Protein AF-A0A356K417-F1 (afdb_monomer)

pLDDT: mean 70.62, std 19.67, range [28.89, 94.19]

Sequence (191 aa):
MNKGIDVRDFSKMFLLALCKNSEIKKLDRNTSVYRITLPIKYKNYIKCILLSSVENMRKYSEIINIEDYFKGEWERKFSNYFNNDVYEFSETVEYDLFNDLLIIKVNTLALASISDFPNYTSYYLNIMNDLVSAIFYACLVDKKVNFEEEVYFNAYKDYRIISNDGSLVPLEYLEDNKEESWRKKYKIIFD

Structure (mmCIF, N/CA/C/O backbone):
data_AF-A0A356K417-F1
#
_entry.id   AF-A0A356K417-F1
#
loop_
_atom_site.group_PDB
_atom_site.id
_atom_site.type_symbol
_atom_site.label_atom_id
_atom_site.label_alt_id
_atom_site.label_comp_id
_atom_site.label_asym_id
_atom_site.label_entity_id
_atom_site.label_seq_id
_atom_site.pdbx_PDB_ins_code
_atom_site.Cartn_x
_atom_site.Cartn_y
_atom_site.Cartn_z
_atom_site.occupancy
_atom_site.B_iso_or_equiv
_atom_site.auth_seq_id
_atom_site.auth_comp_id
_atom_site.auth_asym_id
_atom_site.auth_atom_id
_atom_site.pdbx_PDB_model_num
ATOM 1 N N . MET A 1 1 ? 20.572 -4.654 -10.082 1.00 49.75 1 MET A N 1
ATOM 2 C CA . MET A 1 1 ? 19.329 -3.948 -9.708 1.00 49.75 1 MET A CA 1
ATOM 3 C C . MET A 1 1 ? 19.125 -4.082 -8.207 1.00 49.75 1 MET A C 1
ATOM 5 O O . MET A 1 1 ? 19.436 -5.152 -7.685 1.00 49.75 1 MET A O 1
ATOM 9 N N . ASN A 1 2 ? 18.651 -3.034 -7.523 1.00 55.34 2 ASN A N 1
ATOM 10 C CA . ASN A 1 2 ? 18.185 -3.180 -6.143 1.00 55.34 2 ASN A CA 1
ATOM 11 C C . ASN A 1 2 ? 17.030 -4.186 -6.159 1.00 55.34 2 ASN A C 1
ATOM 13 O O . ASN A 1 2 ? 16.110 -4.058 -6.964 1.00 55.34 2 ASN A O 1
ATOM 17 N N . LYS A 1 3 ? 17.112 -5.237 -5.342 1.00 66.12 3 LYS A N 1
ATOM 18 C CA . LYS A 1 3 ? 16.123 -6.329 -5.345 1.00 66.12 3 LYS A CA 1
ATOM 19 C C . LYS A 1 3 ? 14.808 -5.935 -4.654 1.00 66.12 3 LYS A C 1
ATOM 21 O O . LYS A 1 3 ? 14.001 -6.812 -4.369 1.00 66.12 3 LYS A O 1
ATOM 26 N N . GLY A 1 4 ? 14.600 -4.643 -4.381 1.00 73.94 4 GLY A N 1
ATOM 27 C CA . GLY A 1 4 ? 13.640 -4.174 -3.390 1.00 73.94 4 GLY A CA 1
ATOM 28 C C . GLY A 1 4 ? 13.911 -4.785 -2.012 1.00 73.94 4 GLY A C 1
ATOM 29 O O . GLY A 1 4 ? 14.902 -5.490 -1.798 1.00 73.94 4 GLY A O 1
ATOM 30 N N . ILE A 1 5 ? 12.999 -4.534 -1.081 1.00 88.06 5 ILE A N 1
ATOM 31 C CA . ILE A 1 5 ? 12.935 -5.288 0.173 1.00 88.06 5 ILE A CA 1
ATOM 32 C C . ILE A 1 5 ? 12.068 -6.539 -0.016 1.00 88.06 5 ILE A C 1
ATOM 34 O O . ILE A 1 5 ? 11.346 -6.672 -1.010 1.00 88.06 5 ILE A O 1
ATOM 38 N N . ASP A 1 6 ? 12.124 -7.462 0.943 1.00 89.31 6 ASP A N 1
ATOM 39 C CA . ASP A 1 6 ? 11.226 -8.615 0.958 1.00 89.31 6 ASP A CA 1
ATOM 40 C C . ASP A 1 6 ? 9.755 -8.156 0.964 1.00 89.31 6 ASP A C 1
ATOM 42 O O . ASP A 1 6 ? 9.389 -7.193 1.638 1.00 89.31 6 ASP A O 1
ATOM 46 N N . VAL A 1 7 ? 8.887 -8.838 0.210 1.00 90.62 7 VAL A N 1
ATOM 47 C CA . VAL A 1 7 ? 7.474 -8.441 0.064 1.00 90.62 7 VAL A CA 1
ATOM 48 C C . VAL A 1 7 ? 6.714 -8.512 1.395 1.00 90.62 7 VAL A C 1
ATOM 50 O O . VAL A 1 7 ? 5.765 -7.754 1.609 1.00 90.62 7 VAL A O 1
ATOM 53 N N . ARG A 1 8 ? 7.134 -9.384 2.315 1.00 90.00 8 ARG A N 1
ATOM 54 C CA . ARG A 1 8 ? 6.599 -9.443 3.678 1.00 90.00 8 ARG A CA 1
ATOM 55 C C . ARG A 1 8 ? 6.991 -8.204 4.479 1.00 90.00 8 ARG A C 1
ATOM 57 O O . ARG A 1 8 ? 6.143 -7.639 5.165 1.00 90.00 8 ARG A O 1
ATOM 64 N N . ASP A 1 9 ? 8.240 -7.762 4.361 1.00 89.69 9 ASP A N 1
ATOM 65 C CA . ASP A 1 9 ? 8.712 -6.538 5.016 1.00 89.69 9 ASP A CA 1
ATOM 66 C C . ASP A 1 9 ? 8.027 -5.302 4.411 1.00 89.69 9 ASP A C 1
ATOM 68 O O . ASP A 1 9 ? 7.570 -4.426 5.148 1.00 89.69 9 ASP A O 1
ATOM 72 N N . PHE A 1 10 ? 7.845 -5.275 3.084 1.00 91.94 10 PHE A N 1
ATOM 73 C CA . PHE A 1 10 ? 7.043 -4.256 2.400 1.00 91.94 10 PHE A CA 1
ATOM 74 C C . PHE A 1 10 ? 5.625 -4.189 2.966 1.00 91.94 10 PHE A C 1
ATOM 76 O O . PHE A 1 10 ? 5.146 -3.101 3.274 1.00 91.94 10 PHE A O 1
ATOM 83 N N . SER A 1 11 ? 4.960 -5.335 3.122 1.00 92.38 11 SER A N 1
ATOM 84 C CA . SER A 1 11 ? 3.582 -5.419 3.613 1.00 92.38 11 SER A CA 1
ATOM 85 C C . SER A 1 11 ? 3.411 -4.767 4.987 1.00 92.38 11 SER A C 1
ATOM 87 O O . SER A 1 11 ? 2.566 -3.885 5.175 1.00 92.38 11 SER A O 1
ATOM 89 N N . LYS A 1 12 ? 4.284 -5.121 5.929 1.00 91.00 12 LYS A N 1
ATOM 90 C CA . LYS A 1 12 ? 4.263 -4.568 7.285 1.00 91.00 12 LYS A CA 1
ATOM 91 C C . LYS A 1 12 ? 4.641 -3.094 7.326 1.00 91.00 12 LYS A C 1
ATOM 93 O O . LYS A 1 12 ? 3.995 -2.318 8.031 1.00 91.00 12 LYS A O 1
ATOM 98 N N . MET A 1 13 ? 5.645 -2.682 6.552 1.00 91.44 13 MET A N 1
ATOM 99 C CA . MET A 1 13 ? 5.992 -1.267 6.421 1.00 91.44 13 MET A CA 1
ATOM 100 C C . MET A 1 13 ? 4.852 -0.452 5.812 1.00 91.44 13 MET A C 1
ATOM 102 O O . MET A 1 13 ? 4.620 0.678 6.238 1.00 91.44 13 MET A O 1
ATOM 106 N N . PHE A 1 14 ? 4.139 -1.008 4.834 1.00 93.88 14 PHE A N 1
ATOM 107 C CA . PHE A 1 14 ? 2.990 -0.363 4.212 1.00 93.88 14 PHE A CA 1
ATOM 108 C C . PHE A 1 14 ? 1.868 -0.165 5.237 1.00 93.88 14 PHE A C 1
ATOM 110 O O . PHE A 1 14 ? 1.362 0.947 5.371 1.00 93.88 14 PHE A O 1
ATOM 117 N N . LEU A 1 15 ? 1.549 -1.182 6.046 1.00 91.81 15 LEU A N 1
ATOM 118 C CA . LEU A 1 15 ? 0.583 -1.052 7.144 1.00 91.81 15 LEU A CA 1
ATOM 119 C C . LEU A 1 15 ? 1.029 -0.025 8.199 1.00 91.81 15 LEU A C 1
ATOM 121 O O . LEU A 1 15 ? 0.223 0.799 8.638 1.00 91.81 15 LEU A O 1
ATOM 125 N N . LEU A 1 16 ? 2.313 -0.024 8.568 1.00 90.31 16 LEU A N 1
ATOM 126 C CA . LEU A 1 16 ? 2.888 0.955 9.494 1.00 90.31 16 LEU A CA 1
ATOM 127 C C . LEU A 1 16 ? 2.760 2.384 8.950 1.00 90.31 16 LEU A C 1
ATOM 129 O O . LEU A 1 16 ? 2.354 3.291 9.680 1.00 90.31 16 LEU A O 1
ATOM 133 N N . ALA A 1 17 ? 3.078 2.587 7.673 1.00 91.62 17 ALA A N 1
ATOM 134 C CA . ALA A 1 17 ? 2.949 3.874 7.003 1.00 91.62 17 ALA A CA 1
ATOM 135 C C . ALA A 1 17 ? 1.481 4.316 6.911 1.00 91.62 17 ALA A C 1
ATOM 137 O O . ALA A 1 17 ? 1.181 5.473 7.204 1.00 91.62 17 ALA A O 1
ATOM 138 N N . LEU A 1 18 ? 0.549 3.409 6.600 1.00 91.75 18 LEU A N 1
ATOM 139 C CA . LEU A 1 18 ? -0.887 3.700 6.625 1.00 91.75 18 LEU A CA 1
ATOM 140 C C . LEU A 1 18 ? -1.353 4.159 8.010 1.00 91.75 18 LEU A C 1
ATOM 142 O O . LEU A 1 18 ? -2.052 5.165 8.106 1.00 91.75 18 LEU A O 1
ATOM 146 N N . CYS A 1 19 ? -0.931 3.479 9.082 1.00 87.56 19 CYS A N 1
ATOM 147 C CA . CYS A 1 19 ? -1.250 3.894 10.450 1.00 87.56 19 CYS A CA 1
ATOM 148 C C . CYS A 1 19 ? -0.716 5.303 10.742 1.00 87.56 19 CYS A C 1
ATOM 150 O O . CYS A 1 19 ? -1.463 6.161 11.209 1.00 87.56 19 CYS A O 1
ATOM 152 N N . LYS A 1 20 ? 0.555 5.572 10.410 1.00 83.38 20 LYS A N 1
ATOM 153 C CA . LYS A 1 20 ? 1.202 6.876 10.645 1.00 83.38 20 LYS A CA 1
ATOM 154 C C . LYS A 1 20 ? 0.568 8.028 9.862 1.00 83.38 20 LYS A C 1
ATOM 156 O O . LYS A 1 20 ? 0.617 9.159 10.333 1.00 83.38 20 LYS A O 1
ATOM 161 N N . ASN A 1 21 ? -0.024 7.741 8.704 1.00 80.50 21 ASN A N 1
ATOM 162 C CA . ASN A 1 21 ? -0.732 8.718 7.874 1.00 80.50 21 ASN A CA 1
ATOM 163 C C . ASN A 1 21 ? -2.240 8.797 8.183 1.00 80.50 21 ASN A C 1
ATOM 165 O O . ASN A 1 21 ? -2.959 9.544 7.523 1.00 80.50 21 ASN A O 1
ATOM 169 N N . SER A 1 22 ? -2.740 8.035 9.161 1.00 79.38 22 SER A N 1
ATOM 170 C CA . SER A 1 22 ? -4.161 8.007 9.519 1.00 79.38 22 SER A CA 1
ATOM 171 C C . SER A 1 22 ? -4.476 8.831 10.766 1.00 79.38 22 SER A C 1
ATOM 173 O O . SER A 1 22 ? -3.627 9.060 11.629 1.00 79.38 22 SER A O 1
ATOM 175 N N . GLU A 1 23 ? -5.735 9.252 10.887 1.00 70.12 23 GLU A N 1
ATOM 176 C CA . GLU A 1 23 ? -6.230 9.899 12.099 1.00 70.12 23 GLU A CA 1
ATOM 177 C C . GLU A 1 23 ? -6.290 8.907 13.272 1.00 70.12 23 GLU A C 1
ATOM 179 O O . GLU A 1 23 ? -6.861 7.814 13.168 1.00 70.12 23 GLU A O 1
ATOM 184 N N . ILE A 1 24 ? -5.766 9.326 14.427 1.00 71.50 24 ILE A N 1
ATOM 185 C CA . ILE A 1 24 ? -5.944 8.608 15.693 1.00 71.50 24 ILE A CA 1
ATOM 186 C C . ILE A 1 24 ? -7.334 8.932 16.241 1.00 71.50 24 ILE A C 1
ATOM 188 O O . ILE A 1 24 ? -7.637 10.088 16.547 1.00 71.50 24 ILE A O 1
ATOM 192 N N . LYS A 1 25 ? -8.167 7.907 16.432 1.00 65.19 25 LYS A N 1
ATOM 193 C CA . LYS A 1 25 ? -9.450 8.020 17.135 1.00 65.19 25 LYS A CA 1
ATOM 194 C C . LYS A 1 25 ? -9.351 7.344 18.500 1.00 65.19 25 LYS A C 1
ATOM 196 O O . LYS A 1 25 ? -8.930 6.196 18.611 1.00 65.19 25 LYS A O 1
ATOM 201 N N . LYS A 1 26 ? -9.751 8.057 19.554 1.00 61.91 26 LYS A N 1
ATOM 202 C CA . LYS A 1 26 ? -9.912 7.476 20.895 1.00 61.91 26 LYS A CA 1
ATOM 203 C C . LYS A 1 26 ? -11.259 6.758 20.952 1.00 61.91 26 LYS A C 1
ATOM 205 O O . LYS A 1 26 ? -12.276 7.395 20.685 1.00 61.91 26 LYS A O 1
ATOM 210 N N . LEU A 1 27 ? -11.261 5.464 21.268 1.00 55.94 27 LEU A N 1
ATOM 211 C CA . LEU A 1 27 ? -12.494 4.691 21.465 1.00 55.94 27 LEU A CA 1
ATOM 212 C C . LEU A 1 27 ? -12.998 4.822 22.908 1.00 55.94 27 LEU A C 1
ATOM 214 O O . LEU A 1 27 ? -14.195 4.985 23.124 1.00 55.94 27 LEU A O 1
ATOM 218 N N . ASP A 1 28 ? -12.091 4.828 23.887 1.00 56.72 28 ASP A N 1
ATOM 219 C CA . ASP A 1 28 ? -12.391 5.037 25.307 1.00 56.72 28 ASP A CA 1
ATOM 220 C C . ASP A 1 28 ? -11.181 5.645 26.061 1.00 56.72 28 ASP A C 1
ATOM 222 O O . ASP A 1 28 ? -10.233 6.144 25.448 1.00 56.72 28 ASP A O 1
ATOM 226 N N . ARG A 1 29 ? -11.213 5.660 27.407 1.00 53.72 29 ARG A N 1
ATOM 227 C CA . ARG A 1 29 ? -10.138 6.243 28.237 1.00 53.72 29 ARG A CA 1
ATOM 228 C C . ARG A 1 29 ? -8.782 5.536 28.071 1.00 53.72 29 ARG A C 1
ATOM 230 O O . ARG A 1 29 ? -7.775 6.177 28.365 1.00 53.72 29 ARG A O 1
ATOM 237 N N . ASN A 1 30 ? -8.749 4.288 27.588 1.00 59.38 30 ASN A N 1
ATOM 238 C CA . ASN A 1 30 ? -7.552 3.435 27.595 1.00 59.38 30 ASN A CA 1
ATOM 239 C C . ASN A 1 30 ? -7.167 2.860 26.220 1.00 59.38 30 ASN A C 1
ATOM 241 O O . ASN A 1 30 ? -6.071 2.319 26.085 1.00 59.38 30 ASN A O 1
ATOM 245 N N . THR A 1 31 ? -8.013 3.001 25.200 1.00 65.94 31 THR A N 1
ATOM 246 C CA . THR A 1 31 ? -7.824 2.378 23.887 1.00 65.94 31 THR A CA 1
ATOM 247 C C . THR A 1 31 ? -7.900 3.426 22.783 1.00 65.94 31 THR A C 1
ATOM 249 O O . THR A 1 31 ? -8.913 4.101 22.570 1.00 65.94 31 THR A O 1
ATOM 252 N N . SER A 1 32 ? -6.778 3.584 22.083 1.00 77.75 32 SER A N 1
ATOM 253 C CA . SER A 1 32 ? -6.655 4.426 20.896 1.00 77.75 32 SER A CA 1
ATOM 254 C C . SER A 1 32 ? -6.491 3.532 19.672 1.00 77.75 32 SER A C 1
ATOM 256 O O . SER A 1 32 ? -5.768 2.536 19.714 1.00 77.75 32 SER A O 1
ATOM 258 N N . VAL A 1 33 ? -7.171 3.881 18.585 1.00 84.25 33 VAL A N 1
ATOM 259 C CA . VAL A 1 33 ? -7.083 3.159 17.315 1.00 84.25 33 VAL A CA 1
ATOM 260 C C . VAL A 1 33 ? -6.700 4.102 16.191 1.00 84.25 33 VAL A C 1
ATOM 262 O O . VAL A 1 33 ? -7.137 5.254 16.135 1.00 84.25 33 VAL A O 1
ATOM 265 N N . TYR A 1 34 ? -5.910 3.587 15.263 1.00 84.88 34 TYR A N 1
ATOM 266 C CA . TYR A 1 34 ? -5.718 4.191 13.956 1.00 84.88 34 TYR A CA 1
ATOM 267 C C . TYR A 1 34 ? -6.900 3.810 13.077 1.00 84.88 34 TYR A C 1
ATOM 269 O O . TYR A 1 34 ? -7.159 2.620 12.881 1.00 84.88 34 TYR A O 1
ATOM 277 N N . ARG A 1 35 ? -7.632 4.803 12.560 1.00 87.81 35 ARG A N 1
ATOM 278 C CA . ARG A 1 35 ? -8.690 4.559 11.572 1.00 87.81 35 ARG A CA 1
ATOM 279 C C . ARG A 1 35 ? -8.147 4.848 10.181 1.00 87.81 35 ARG A C 1
ATOM 281 O O . ARG A 1 35 ? -8.220 5.976 9.695 1.00 87.81 35 ARG A O 1
ATOM 288 N N . ILE A 1 36 ? -7.660 3.808 9.522 1.00 88.94 36 ILE A N 1
ATOM 289 C CA . ILE A 1 36 ? -7.185 3.876 8.142 1.00 88.94 36 ILE A CA 1
ATOM 290 C C . ILE A 1 36 ? -8.396 3.806 7.213 1.00 88.94 36 ILE A C 1
ATOM 292 O O . ILE A 1 36 ? -9.284 2.977 7.398 1.00 88.94 36 ILE A O 1
ATOM 296 N N . THR A 1 37 ? -8.439 4.684 6.214 1.00 87.56 37 THR A N 1
ATOM 297 C CA . THR A 1 37 ? -9.437 4.648 5.137 1.00 87.56 37 THR A CA 1
ATOM 298 C C . THR A 1 37 ? -8.695 4.532 3.817 1.00 87.56 37 THR A C 1
ATOM 300 O O . THR A 1 37 ? -8.186 5.521 3.320 1.00 87.56 37 THR A O 1
ATOM 303 N N . LEU A 1 38 ? -8.577 3.327 3.279 1.00 87.56 38 LEU A N 1
ATOM 304 C CA . LEU A 1 38 ? -7.797 3.024 2.084 1.00 87.56 38 LEU A CA 1
ATOM 305 C C . LEU A 1 38 ? -8.756 2.713 0.927 1.00 87.56 38 LEU A C 1
ATOM 307 O O . LEU A 1 38 ? -9.667 1.920 1.115 1.00 87.56 38 LEU A O 1
ATOM 311 N N . PRO A 1 39 ? -8.594 3.267 -0.276 1.00 83.38 39 PRO A N 1
ATOM 312 C CA . PRO A 1 39 ? -9.381 2.828 -1.426 1.00 83.38 39 PRO A CA 1
ATOM 313 C C . PRO A 1 39 ? -9.188 1.337 -1.705 1.00 83.38 39 PRO A C 1
ATOM 315 O O . PRO A 1 39 ? -8.055 0.863 -1.718 1.00 83.38 39 PRO A O 1
ATOM 318 N N . ILE A 1 40 ? -10.255 0.604 -2.031 1.00 81.75 40 ILE A N 1
ATOM 319 C CA . ILE A 1 40 ? -10.184 -0.843 -2.331 1.00 81.75 40 ILE A CA 1
ATOM 320 C C . ILE A 1 40 ? -9.219 -1.123 -3.499 1.00 81.75 40 ILE A C 1
ATOM 322 O O . ILE A 1 40 ? -8.533 -2.144 -3.527 1.00 81.75 40 ILE A O 1
ATOM 326 N N . LYS A 1 41 ? -9.095 -0.171 -4.431 1.00 79.44 41 LYS A N 1
ATOM 327 C CA . LYS A 1 41 ? -8.188 -0.227 -5.589 1.00 79.44 41 LYS A CA 1
ATOM 328 C C . LYS A 1 41 ? -6.758 0.272 -5.301 1.00 79.44 41 LYS A C 1
ATOM 330 O O . LYS A 1 41 ? -6.021 0.529 -6.247 1.00 79.44 41 LYS A O 1
ATOM 335 N N . TYR A 1 42 ? -6.321 0.395 -4.042 1.00 84.94 42 TYR A N 1
ATOM 336 C CA . TYR A 1 42 ? -4.966 0.856 -3.657 1.00 84.94 42 TYR A CA 1
ATOM 337 C C . TYR A 1 42 ? -3.817 0.188 -4.428 1.00 84.94 42 TYR A C 1
ATOM 339 O O . TYR A 1 42 ? -2.843 0.853 -4.773 1.00 84.94 42 TYR A O 1
ATOM 347 N N . LYS A 1 43 ? -3.945 -1.096 -4.775 1.00 83.62 43 LYS A N 1
ATOM 348 C CA . LYS A 1 43 ? -2.952 -1.818 -5.587 1.00 83.62 43 LYS A CA 1
ATOM 349 C C . LYS A 1 43 ? -2.805 -1.244 -7.000 1.00 83.62 43 LYS A C 1
ATOM 351 O O . LYS A 1 43 ? -1.689 -1.133 -7.504 1.00 83.62 43 LYS A O 1
ATOM 356 N N . ASN A 1 44 ? -3.910 -0.807 -7.603 1.00 76.50 44 ASN A N 1
ATOM 357 C CA . ASN A 1 44 ? -3.899 -0.135 -8.901 1.00 76.50 44 ASN A CA 1
ATOM 358 C C . ASN A 1 44 ? -3.248 1.246 -8.782 1.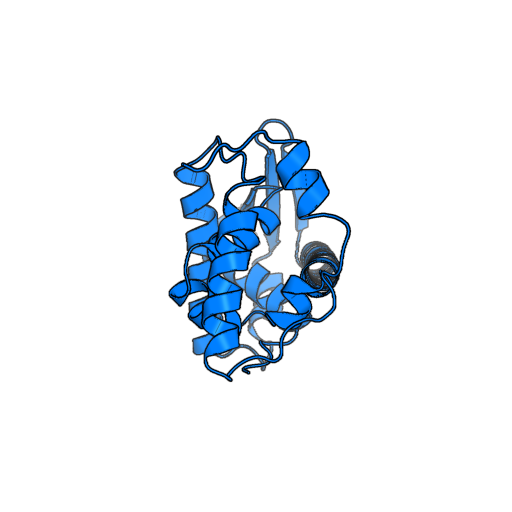00 76.50 44 ASN A C 1
ATOM 360 O O . ASN A 1 44 ? -2.502 1.644 -9.667 1.00 76.50 44 ASN A O 1
ATOM 364 N N . TYR A 1 45 ? -3.452 1.955 -7.670 1.00 81.06 45 TYR A N 1
ATOM 365 C CA . TYR A 1 45 ? -2.764 3.225 -7.436 1.00 81.06 45 TYR A CA 1
ATOM 366 C C . TYR A 1 45 ? -1.251 3.038 -7.275 1.00 81.06 45 TYR A C 1
ATOM 368 O O . TYR A 1 45 ? -0.500 3.757 -7.927 1.00 81.06 45 TYR A O 1
ATOM 376 N N . ILE A 1 46 ? -0.794 2.030 -6.516 1.00 86.25 46 ILE A N 1
ATOM 377 C CA . ILE A 1 46 ? 0.639 1.675 -6.426 1.00 86.25 46 ILE A CA 1
ATOM 378 C C . ILE A 1 46 ? 1.211 1.436 -7.824 1.00 86.25 46 ILE A C 1
ATOM 380 O O . ILE A 1 46 ? 2.265 1.975 -8.157 1.00 86.25 46 ILE A O 1
ATOM 384 N N . LYS A 1 47 ? 0.490 0.679 -8.660 1.00 77.81 47 LYS A N 1
ATOM 385 C CA . LYS A 1 47 ? 0.871 0.436 -10.054 1.00 77.81 47 LYS A CA 1
ATOM 386 C C . LYS A 1 47 ? 1.062 1.720 -10.837 1.00 77.81 47 LYS A C 1
ATOM 388 O O . LYS A 1 47 ? 2.084 1.905 -11.486 1.00 77.81 47 LYS A O 1
ATOM 393 N N . CYS A 1 48 ? 0.070 2.594 -10.792 1.00 73.50 48 CYS A N 1
ATOM 394 C CA . CYS A 1 48 ? 0.067 3.788 -11.619 1.00 73.50 48 CYS A CA 1
ATOM 395 C C . CYS A 1 48 ? 1.122 4.789 -11.163 1.00 73.50 48 CYS A C 1
ATOM 397 O O . CYS A 1 48 ? 1.813 5.354 -11.999 1.00 73.50 48 CYS A O 1
ATOM 399 N N . ILE A 1 49 ? 1.305 4.943 -9.852 1.00 80.75 49 ILE A N 1
ATOM 400 C CA . ILE A 1 49 ? 2.355 5.782 -9.271 1.00 80.75 49 ILE A CA 1
ATOM 401 C C . ILE A 1 49 ? 3.736 5.254 -9.655 1.00 80.75 49 ILE A C 1
ATOM 403 O O . ILE A 1 49 ? 4.588 6.028 -10.085 1.00 80.75 49 ILE A O 1
ATOM 407 N N . LEU A 1 50 ? 3.955 3.941 -9.542 1.00 79.62 50 LEU A N 1
ATOM 408 C CA . LEU A 1 50 ? 5.220 3.323 -9.925 1.00 79.62 50 LEU A CA 1
ATOM 409 C C . LEU A 1 50 ? 5.548 3.594 -11.397 1.00 79.62 50 LEU A C 1
ATOM 411 O O . LEU A 1 50 ? 6.689 3.902 -11.721 1.00 79.62 50 LEU A O 1
ATOM 415 N N . LEU A 1 51 ? 4.547 3.488 -12.271 1.00 72.75 51 LEU A N 1
ATOM 416 C CA . LEU A 1 51 ? 4.707 3.560 -13.722 1.00 72.75 51 LEU A CA 1
ATOM 417 C C . LEU A 1 51 ? 4.545 4.970 -14.307 1.00 72.75 51 LEU A C 1
ATOM 419 O O . LEU A 1 51 ? 4.688 5.132 -15.514 1.00 72.75 51 LEU A O 1
ATOM 423 N N . SER A 1 52 ? 4.253 5.988 -13.495 1.00 69.56 52 SER A N 1
ATOM 424 C CA . SER A 1 52 ? 3.974 7.336 -14.008 1.00 69.56 52 SER A CA 1
ATOM 425 C C . SER A 1 52 ? 5.219 8.085 -14.483 1.00 69.56 52 SER A C 1
ATOM 427 O O . SER A 1 52 ? 5.093 9.065 -15.211 1.00 69.56 52 SER A O 1
ATOM 429 N N . SER A 1 53 ? 6.414 7.688 -14.034 1.00 67.75 53 SER A N 1
ATOM 430 C CA . SER A 1 53 ? 7.678 8.284 -14.474 1.00 67.75 53 SER A CA 1
ATOM 431 C C . SER A 1 53 ? 8.873 7.374 -14.185 1.00 67.75 53 SER A C 1
ATOM 433 O O . SER A 1 53 ? 8.858 6.561 -13.259 1.00 67.75 53 SER A O 1
ATOM 435 N N . VAL A 1 54 ? 9.963 7.566 -14.934 1.00 71.38 54 VAL A N 1
ATOM 436 C CA . VAL A 1 54 ? 11.260 6.918 -14.661 1.00 71.38 54 VAL A CA 1
ATOM 437 C C . VAL A 1 54 ? 11.780 7.271 -13.261 1.00 71.38 54 VAL A C 1
ATOM 439 O O . VAL A 1 54 ? 12.398 6.437 -12.602 1.00 71.38 54 VAL A O 1
ATOM 442 N N . GLU A 1 55 ? 11.520 8.491 -12.785 1.00 78.56 55 GLU A N 1
ATOM 443 C CA . GLU A 1 55 ? 11.894 8.920 -11.435 1.00 78.56 55 GLU A CA 1
ATOM 444 C C . GLU A 1 55 ? 11.176 8.093 -10.362 1.00 78.56 55 GLU A C 1
ATOM 446 O O . GLU A 1 55 ? 11.828 7.589 -9.446 1.00 78.56 55 GLU A O 1
ATOM 451 N N . ASN A 1 56 ? 9.870 7.862 -10.518 1.00 78.12 56 ASN A N 1
ATOM 452 C CA . ASN A 1 56 ? 9.098 7.024 -9.604 1.00 78.12 56 ASN A CA 1
ATOM 453 C C . ASN A 1 56 ? 9.538 5.562 -9.665 1.00 78.12 56 ASN A C 1
ATOM 455 O O . ASN A 1 56 ? 9.710 4.942 -8.616 1.00 78.12 56 ASN A O 1
ATOM 459 N N . MET A 1 57 ? 9.797 5.022 -10.860 1.00 78.44 57 MET A N 1
ATOM 460 C CA . MET A 1 57 ? 10.342 3.668 -10.994 1.00 78.44 57 MET A CA 1
ATOM 461 C C . MET A 1 57 ? 11.672 3.530 -10.248 1.00 78.44 57 MET A C 1
ATOM 463 O O . MET A 1 57 ? 11.838 2.589 -9.476 1.00 78.44 57 MET A O 1
ATOM 467 N N . ARG A 1 58 ? 12.597 4.487 -10.410 1.00 80.12 58 ARG A N 1
ATOM 468 C CA . ARG A 1 58 ? 13.879 4.500 -9.685 1.00 80.12 58 ARG A CA 1
ATOM 469 C C . ARG A 1 58 ? 13.660 4.578 -8.177 1.00 80.12 58 ARG A C 1
ATOM 471 O O . ARG A 1 58 ? 14.168 3.730 -7.451 1.00 80.12 58 ARG A O 1
ATOM 478 N N . LYS A 1 59 ? 12.858 5.538 -7.717 1.00 85.88 59 LYS A N 1
ATOM 479 C CA . LYS A 1 59 ? 12.577 5.772 -6.296 1.00 85.88 59 LYS A CA 1
ATOM 480 C C . LYS A 1 59 ? 11.932 4.566 -5.616 1.00 85.88 59 LYS A C 1
ATOM 482 O O . LYS A 1 59 ? 12.398 4.134 -4.568 1.00 85.88 59 LYS A O 1
ATOM 487 N N . TYR A 1 60 ? 10.871 4.012 -6.195 1.00 88.81 60 TYR A N 1
ATOM 488 C CA . TYR A 1 60 ? 10.123 2.921 -5.573 1.00 88.81 60 TYR A CA 1
ATOM 489 C C . TYR A 1 60 ? 10.756 1.548 -5.814 1.00 88.81 60 TYR A C 1
ATOM 491 O O . TYR A 1 60 ? 10.448 0.625 -5.063 1.00 88.81 60 TYR A O 1
ATOM 499 N N . SER A 1 61 ? 11.698 1.406 -6.758 1.00 86.25 61 SER A N 1
ATOM 500 C CA . SER A 1 61 ? 12.504 0.178 -6.892 1.00 86.25 61 SER A CA 1
ATOM 501 C C . SER A 1 61 ? 13.374 -0.133 -5.666 1.00 86.25 61 SER A C 1
ATOM 503 O O . SER A 1 61 ? 13.775 -1.278 -5.464 1.00 86.25 61 SER A O 1
ATOM 505 N N . GLU A 1 62 ? 13.610 0.861 -4.802 1.00 89.25 62 GLU A N 1
ATOM 506 C CA . GLU A 1 62 ? 14.261 0.684 -3.498 1.00 89.25 62 GLU A CA 1
ATOM 507 C C . GLU A 1 62 ? 13.440 -0.198 -2.545 1.00 89.25 62 GLU A C 1
ATOM 509 O O . GLU A 1 62 ? 14.004 -0.891 -1.701 1.00 89.25 62 GLU A O 1
ATOM 514 N N . ILE A 1 63 ? 12.109 -0.196 -2.684 1.00 91.12 63 ILE A N 1
ATOM 515 C CA . ILE A 1 63 ? 11.185 -0.938 -1.809 1.00 91.12 63 ILE A CA 1
ATOM 516 C C . ILE A 1 63 ? 10.342 -1.984 -2.556 1.00 91.12 63 ILE A C 1
ATOM 518 O O . ILE A 1 63 ? 9.812 -2.896 -1.929 1.00 91.12 63 ILE A O 1
ATOM 522 N N . ILE A 1 64 ? 10.241 -1.912 -3.885 1.00 89.12 64 ILE A N 1
ATOM 523 C CA . ILE A 1 64 ? 9.507 -2.862 -4.730 1.00 89.12 64 ILE A CA 1
ATOM 524 C C . ILE A 1 64 ? 10.487 -3.540 -5.683 1.00 89.12 64 ILE A C 1
ATOM 526 O O . ILE A 1 64 ? 11.144 -2.883 -6.486 1.00 89.12 64 ILE A O 1
ATOM 530 N N . ASN A 1 65 ? 10.529 -4.873 -5.662 1.00 84.38 65 ASN A N 1
ATOM 531 C CA . ASN A 1 65 ? 11.200 -5.623 -6.716 1.00 84.38 65 ASN A CA 1
ATOM 532 C C . ASN A 1 65 ? 10.423 -5.460 -8.032 1.00 84.38 65 ASN A C 1
ATOM 534 O O . ASN A 1 65 ? 9.387 -6.091 -8.237 1.00 84.38 65 ASN A O 1
ATOM 538 N N . ILE A 1 66 ? 10.939 -4.614 -8.922 1.00 75.62 66 ILE A N 1
ATOM 539 C CA . ILE A 1 66 ? 10.302 -4.276 -10.200 1.00 75.62 66 ILE A CA 1
ATOM 540 C C . ILE A 1 66 ? 10.188 -5.493 -11.130 1.00 75.62 66 ILE A C 1
ATOM 542 O O . ILE A 1 66 ? 9.218 -5.611 -11.875 1.00 75.62 66 ILE A O 1
ATOM 546 N N . GLU A 1 67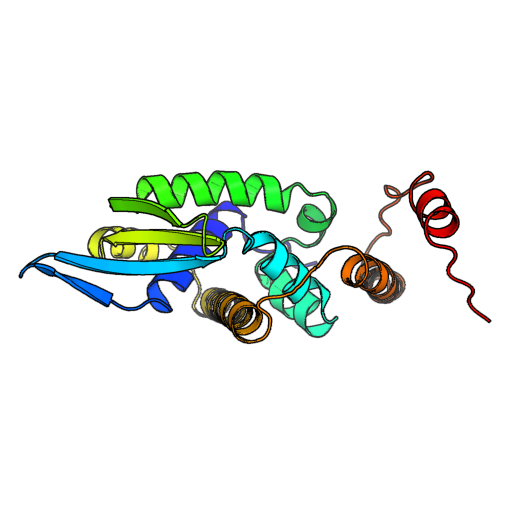 ? 11.130 -6.435 -11.065 1.00 73.19 67 GLU A N 1
ATOM 547 C CA . GLU A 1 67 ? 11.092 -7.642 -11.893 1.00 73.19 67 GLU A CA 1
ATOM 548 C C . GLU A 1 67 ? 9.952 -8.576 -11.456 1.00 73.19 67 GLU A C 1
ATOM 550 O O . GLU A 1 67 ? 9.115 -8.967 -12.274 1.00 73.19 67 GLU A O 1
ATOM 555 N N . ASP A 1 68 ? 9.859 -8.868 -10.155 1.00 73.12 68 ASP A N 1
ATOM 556 C CA . ASP A 1 68 ? 8.742 -9.634 -9.579 1.00 73.12 68 ASP A CA 1
ATOM 557 C C . ASP A 1 68 ? 7.402 -8.913 -9.795 1.00 73.12 68 ASP A C 1
ATOM 559 O O . ASP A 1 68 ? 6.356 -9.556 -9.938 1.00 73.12 68 ASP A O 1
ATOM 563 N N . TYR A 1 69 ? 7.425 -7.577 -9.814 1.00 73.50 69 TYR A N 1
ATOM 564 C CA . TYR A 1 69 ? 6.262 -6.740 -10.072 1.00 73.50 69 TYR A CA 1
ATOM 565 C C . TYR A 1 69 ? 5.710 -6.939 -11.483 1.00 73.50 69 TYR A C 1
ATOM 567 O O . TYR A 1 69 ? 4.525 -7.244 -11.637 1.00 73.50 69 TYR A O 1
ATOM 575 N N . PHE A 1 70 ? 6.554 -6.850 -12.514 1.00 70.00 70 PHE A N 1
ATOM 576 C CA . PHE A 1 70 ? 6.126 -7.068 -13.899 1.00 70.00 70 PHE A CA 1
ATOM 577 C C . PHE A 1 70 ? 5.709 -8.515 -14.181 1.00 70.00 70 PHE A C 1
ATOM 579 O O . PHE A 1 70 ? 4.820 -8.740 -15.001 1.00 70.00 70 PHE A O 1
ATOM 586 N N . LYS A 1 71 ? 6.270 -9.490 -13.457 1.00 70.12 71 LYS A N 1
ATOM 587 C CA . LYS A 1 71 ? 5.831 -10.897 -13.506 1.00 70.12 71 LYS A CA 1
ATOM 588 C C . LYS A 1 71 ? 4.486 -11.145 -12.803 1.00 70.12 71 LYS A C 1
ATOM 590 O O . LYS A 1 71 ? 3.975 -12.260 -12.839 1.00 70.12 71 LYS A O 1
ATOM 595 N N . GLY A 1 72 ? 3.915 -10.139 -12.131 1.00 71.25 72 GLY A N 1
ATOM 596 C CA . GLY A 1 72 ? 2.683 -10.257 -11.340 1.00 71.25 72 GLY A CA 1
ATOM 597 C C . GLY A 1 72 ? 2.849 -11.032 -10.026 1.00 71.25 72 GLY A C 1
ATOM 598 O O . GLY A 1 72 ? 1.910 -11.134 -9.233 1.00 71.25 72 GLY A O 1
ATOM 599 N N . GLU A 1 73 ? 4.043 -11.560 -9.750 1.00 77.75 73 GLU A N 1
ATOM 600 C CA . GLU A 1 73 ? 4.322 -12.310 -8.530 1.00 77.75 73 GLU A CA 1
ATOM 601 C C . GLU A 1 73 ? 4.304 -11.421 -7.294 1.00 77.75 73 GLU A C 1
ATOM 603 O O . GLU A 1 73 ? 3.806 -11.841 -6.245 1.00 77.75 73 GLU A O 1
ATOM 608 N N . TRP A 1 74 ? 4.830 -10.201 -7.418 1.00 86.19 74 TRP A N 1
ATOM 609 C CA . TRP A 1 74 ? 4.894 -9.255 -6.312 1.00 86.19 74 TRP A CA 1
ATOM 610 C C . TRP A 1 74 ? 3.496 -8.894 -5.810 1.00 86.19 74 TRP A C 1
ATOM 612 O O . TRP A 1 74 ? 3.242 -8.998 -4.615 1.00 86.19 74 TRP A O 1
ATOM 622 N N . GLU A 1 75 ? 2.559 -8.553 -6.704 1.00 83.25 75 GLU A N 1
ATOM 623 C CA . GLU A 1 75 ? 1.200 -8.152 -6.307 1.00 83.25 75 GLU A CA 1
ATOM 624 C C . GLU A 1 75 ? 0.464 -9.294 -5.597 1.00 83.25 75 GLU A C 1
ATOM 626 O O . GLU A 1 75 ? -0.225 -9.076 -4.593 1.00 83.25 75 GLU A O 1
ATOM 631 N N . ARG A 1 76 ? 0.644 -10.528 -6.086 1.00 83.81 76 ARG A N 1
ATOM 632 C CA . ARG A 1 76 ? 0.074 -11.728 -5.467 1.00 83.81 76 ARG A CA 1
ATOM 633 C C . ARG A 1 76 ? 0.644 -11.957 -4.067 1.00 83.81 76 ARG A C 1
ATOM 635 O O . ARG A 1 76 ? -0.125 -12.157 -3.127 1.00 83.81 76 ARG A O 1
ATOM 642 N N . LYS A 1 77 ? 1.975 -11.917 -3.917 1.00 91.06 77 LYS A N 1
ATOM 643 C CA . LYS A 1 77 ? 2.660 -12.073 -2.620 1.00 91.06 77 LYS A CA 1
ATOM 644 C C . LYS A 1 77 ? 2.233 -10.963 -1.653 1.00 91.06 77 LYS A C 1
ATOM 646 O O . LYS A 1 77 ? 1.837 -11.262 -0.531 1.00 91.06 77 LYS A O 1
ATOM 651 N N . PHE A 1 78 ? 2.228 -9.712 -2.110 1.00 93.12 78 PHE A N 1
ATOM 652 C CA . PHE A 1 78 ? 1.834 -8.551 -1.317 1.00 93.12 78 PHE A CA 1
ATOM 653 C C . PHE A 1 78 ? 0.389 -8.655 -0.839 1.00 93.12 78 PHE A C 1
ATOM 655 O O . PHE A 1 78 ? 0.143 -8.488 0.346 1.00 93.12 78 PHE A O 1
ATOM 662 N N . SER A 1 79 ? -0.555 -9.003 -1.718 1.00 89.88 79 SER A N 1
ATOM 663 C CA . SER A 1 79 ? -1.967 -9.156 -1.332 1.00 89.88 79 SER A CA 1
ATOM 664 C C . SER A 1 79 ? -2.137 -10.198 -0.221 1.00 89.88 79 SER A C 1
ATOM 666 O O . SER A 1 79 ? -2.876 -9.970 0.732 1.00 89.88 79 SER A O 1
ATOM 668 N N . ASN A 1 80 ? -1.420 -11.322 -0.313 1.00 92.56 80 ASN A N 1
ATOM 669 C CA . ASN A 1 80 ? -1.469 -12.367 0.706 1.00 92.56 80 ASN A CA 1
ATOM 670 C C . ASN A 1 80 ? -0.876 -11.903 2.041 1.00 92.56 80 ASN A C 1
ATOM 672 O O . ASN A 1 80 ? -1.514 -12.074 3.077 1.00 92.56 80 ASN A O 1
ATOM 676 N N . TYR A 1 81 ? 0.324 -11.313 2.028 1.00 94.00 81 TYR A N 1
ATOM 677 C CA . TYR A 1 81 ? 0.955 -10.826 3.256 1.00 94.00 81 TYR A CA 1
ATOM 678 C C . TYR A 1 81 ? 0.159 -9.691 3.891 1.00 94.00 81 TYR A C 1
ATOM 680 O O . TYR A 1 81 ? -0.088 -9.738 5.088 1.00 94.00 81 TYR A O 1
ATOM 688 N N . PHE A 1 82 ? -0.327 -8.742 3.093 1.00 93.44 82 PHE A N 1
ATOM 689 C CA . PHE A 1 82 ? -1.051 -7.585 3.602 1.00 93.44 82 PHE A CA 1
ATOM 690 C C . PHE A 1 82 ? -2.396 -7.967 4.194 1.00 93.44 82 PHE A C 1
ATOM 692 O O . PHE A 1 82 ? -2.742 -7.474 5.260 1.00 93.44 82 PHE A O 1
ATOM 699 N N . ASN A 1 83 ? -3.127 -8.893 3.570 1.00 90.31 83 ASN A N 1
ATOM 700 C CA . ASN A 1 83 ? -4.350 -9.412 4.173 1.00 90.31 83 ASN A CA 1
ATOM 701 C C . ASN A 1 83 ? -4.057 -10.079 5.521 1.00 90.31 83 ASN A C 1
ATOM 703 O O . ASN A 1 83 ? -4.766 -9.814 6.486 1.00 90.31 83 ASN A O 1
ATOM 707 N N . ASN A 1 84 ? -3.003 -10.897 5.608 1.00 91.38 84 ASN A N 1
ATOM 708 C CA . ASN A 1 84 ? -2.624 -11.546 6.863 1.00 91.38 84 ASN A CA 1
ATOM 709 C C . ASN A 1 84 ? -2.208 -10.531 7.933 1.00 91.38 84 ASN A C 1
ATOM 711 O O . ASN A 1 84 ? -2.692 -10.628 9.053 1.00 91.38 84 ASN A O 1
ATOM 715 N N . ASP A 1 85 ? -1.381 -9.543 7.586 1.00 90.38 85 ASP A N 1
ATOM 716 C CA . ASP A 1 85 ? -0.964 -8.485 8.511 1.00 90.38 85 ASP A CA 1
ATOM 717 C C . ASP A 1 85 ? -2.181 -7.660 8.970 1.00 90.38 85 ASP A C 1
ATOM 719 O O . ASP A 1 85 ? -2.337 -7.371 10.153 1.00 90.38 85 ASP A O 1
ATOM 723 N N . VAL A 1 86 ? -3.103 -7.322 8.064 1.00 89.06 86 VAL A N 1
ATOM 724 C CA . VAL A 1 86 ? -4.351 -6.640 8.430 1.00 89.06 86 VAL A CA 1
ATOM 725 C C . VAL A 1 86 ? -5.169 -7.499 9.391 1.00 89.06 86 VAL A C 1
ATOM 727 O O . VAL A 1 86 ? -5.592 -6.986 10.419 1.00 89.06 86 VAL A O 1
ATOM 730 N N . TYR A 1 87 ? -5.367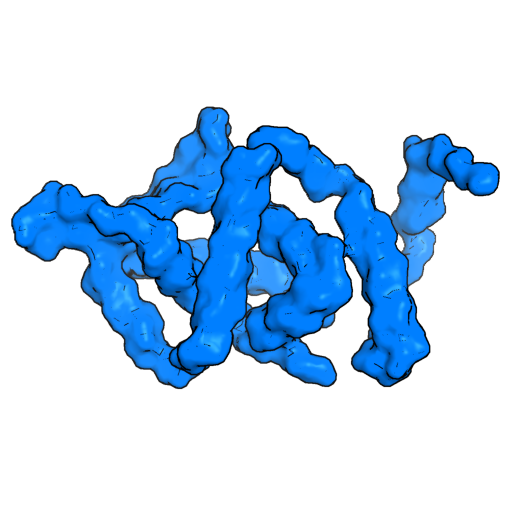 -8.791 9.128 1.00 86.75 87 TYR A N 1
ATOM 731 C CA . TYR A 1 87 ? -6.085 -9.672 10.058 1.00 86.75 87 TYR A CA 1
ATOM 732 C C . TYR A 1 87 ? -5.370 -9.842 11.404 1.00 86.75 87 TYR A C 1
ATOM 734 O O . TYR A 1 87 ? -6.037 -9.958 12.427 1.00 86.75 87 TYR A O 1
ATOM 742 N N . GLU A 1 88 ? -4.038 -9.855 11.414 1.00 87.56 88 GLU A N 1
ATOM 743 C CA . GLU A 1 88 ? -3.233 -10.003 12.628 1.00 87.56 88 GLU A CA 1
ATOM 744 C C . GLU A 1 88 ? -3.299 -8.753 13.516 1.00 87.56 88 GLU A C 1
ATOM 746 O O . GLU A 1 88 ? -3.411 -8.866 14.736 1.00 87.56 88 GLU A O 1
ATOM 751 N N . PHE A 1 89 ? -3.244 -7.559 12.916 1.00 86.81 89 PHE A N 1
ATOM 752 C CA . PHE A 1 89 ? -3.072 -6.305 13.657 1.00 86.81 89 PHE A CA 1
ATOM 753 C C . PHE A 1 89 ? -4.335 -5.439 13.751 1.00 86.81 89 PHE A C 1
ATOM 755 O O . PHE A 1 89 ? -4.361 -4.478 14.528 1.00 86.81 89 PHE A O 1
ATOM 762 N N . SER A 1 90 ? -5.381 -5.735 12.977 1.00 85.38 90 SER A N 1
ATOM 763 C CA . SER A 1 90 ? -6.636 -4.983 13.034 1.00 85.38 90 SER A CA 1
ATOM 764 C C . SER A 1 90 ? -7.611 -5.541 14.066 1.00 85.38 90 SER A C 1
ATOM 766 O O . SER A 1 90 ? -7.732 -6.740 14.285 1.00 85.38 90 SER A O 1
ATOM 768 N N . GLU A 1 91 ? -8.348 -4.630 14.690 1.00 85.00 91 GLU A N 1
ATOM 769 C CA . GLU A 1 91 ? -9.516 -4.951 15.504 1.00 85.00 91 GLU A CA 1
ATOM 770 C C . GLU A 1 91 ? -10.745 -5.177 14.616 1.00 85.00 91 GLU A C 1
ATOM 772 O O . GLU A 1 91 ? -11.555 -6.064 14.867 1.00 85.00 91 GLU A O 1
ATOM 777 N N . THR A 1 92 ? -10.887 -4.363 13.562 1.00 86.06 92 THR A N 1
ATOM 778 C CA . THR A 1 92 ? -11.979 -4.484 12.588 1.00 86.06 92 THR A CA 1
ATOM 779 C C . THR A 1 92 ? -11.511 -4.128 11.181 1.00 86.06 92 THR A C 1
ATOM 781 O O . THR A 1 92 ? -10.687 -3.226 10.995 1.00 86.06 92 THR A O 1
ATOM 784 N N . VAL A 1 93 ? -12.103 -4.813 10.201 1.00 88.44 93 VAL A N 1
ATOM 785 C CA . VAL A 1 93 ? -11.969 -4.550 8.766 1.00 88.44 93 VAL A CA 1
ATOM 786 C C . VAL A 1 93 ? -13.373 -4.405 8.188 1.00 88.44 93 VAL A C 1
ATOM 788 O O . VAL A 1 93 ? -14.192 -5.314 8.309 1.00 88.44 93 VAL A O 1
ATOM 791 N N . GLU A 1 94 ? -13.661 -3.262 7.580 1.00 89.00 94 GLU A N 1
ATOM 792 C CA . GLU A 1 94 ? -14.966 -2.932 7.007 1.00 89.00 94 GLU A CA 1
ATOM 793 C C . GLU A 1 94 ? -14.800 -2.530 5.537 1.00 89.00 94 GLU A C 1
ATOM 795 O O . GLU A 1 94 ? -13.872 -1.802 5.181 1.00 89.00 94 GLU A O 1
ATOM 800 N N . TYR A 1 95 ? -15.719 -2.979 4.684 1.00 84.38 95 TYR A N 1
ATOM 801 C CA . TYR A 1 95 ? -15.760 -2.610 3.270 1.00 84.38 95 TYR A CA 1
ATOM 802 C C . TYR A 1 95 ? -16.949 -1.683 3.026 1.00 84.38 95 TYR A C 1
ATOM 804 O O . TYR A 1 95 ? -18.103 -2.107 3.096 1.00 84.38 95 TYR A O 1
ATOM 812 N N . ASP A 1 96 ? -16.668 -0.423 2.715 1.00 80.69 96 ASP A N 1
ATOM 813 C CA . ASP A 1 96 ? -17.657 0.534 2.230 1.00 80.69 96 ASP A CA 1
ATOM 814 C C . ASP A 1 96 ? -17.688 0.463 0.701 1.00 80.69 96 ASP A C 1
ATOM 816 O O . ASP A 1 96 ? -16.984 1.188 -0.004 1.00 80.69 96 ASP A O 1
ATOM 820 N N . LEU A 1 97 ? -18.498 -0.469 0.195 1.00 79.31 97 LEU A N 1
ATOM 821 C CA . LEU A 1 97 ? -18.670 -0.708 -1.239 1.00 79.31 97 LEU A CA 1
ATOM 822 C C . LEU A 1 97 ? -19.328 0.473 -1.966 1.00 79.31 97 LEU A C 1
ATOM 824 O O . LEU A 1 97 ? -19.201 0.575 -3.180 1.00 79.31 97 LEU A O 1
ATOM 828 N N . PHE A 1 98 ? -20.040 1.352 -1.254 1.00 76.56 98 PHE A N 1
ATOM 829 C CA . PHE A 1 98 ? -20.665 2.523 -1.868 1.00 76.56 98 PHE A CA 1
ATOM 830 C C . PHE A 1 98 ? -19.618 3.582 -2.224 1.00 76.56 98 PHE A C 1
ATOM 832 O O . PHE A 1 98 ? -19.718 4.226 -3.266 1.00 76.56 98 PHE A O 1
ATOM 839 N N . ASN A 1 99 ? -18.602 3.740 -1.373 1.00 76.62 99 ASN A N 1
ATOM 840 C CA . ASN A 1 99 ? -17.513 4.693 -1.582 1.00 76.62 99 ASN A CA 1
ATOM 841 C C . ASN A 1 99 ? -16.222 4.057 -2.131 1.00 76.62 99 ASN A C 1
ATOM 843 O O . ASN A 1 99 ? -15.224 4.762 -2.273 1.00 76.62 99 ASN A O 1
ATOM 847 N N . ASP A 1 100 ? -16.220 2.754 -2.427 1.00 78.56 100 ASP A N 1
ATOM 848 C CA . ASP A 1 100 ? -15.037 1.974 -2.819 1.00 78.56 100 ASP A CA 1
ATOM 849 C C . ASP A 1 100 ? -13.884 2.037 -1.789 1.00 78.56 100 ASP A C 1
ATOM 851 O O . ASP A 1 100 ? -12.701 2.122 -2.146 1.00 78.56 100 ASP A O 1
ATOM 855 N N . LEU A 1 101 ? -14.206 1.978 -0.490 1.00 83.69 101 LEU A N 1
ATOM 856 C CA . LEU A 1 101 ? -13.237 2.108 0.606 1.00 83.69 101 LEU A CA 1
ATOM 857 C C . LEU A 1 101 ? -13.114 0.834 1.450 1.00 83.69 101 LEU A C 1
ATOM 859 O O . LEU A 1 101 ? -14.085 0.160 1.778 1.00 83.69 101 LEU A O 1
ATOM 863 N N . LEU A 1 102 ? -11.884 0.558 1.857 1.00 86.69 102 LEU A N 1
ATOM 864 C CA . LEU A 1 102 ? -11.485 -0.369 2.900 1.00 86.69 102 LEU A CA 1
ATOM 865 C C . LEU A 1 102 ? -11.171 0.443 4.161 1.00 86.69 102 LEU A C 1
ATOM 867 O O . LEU A 1 102 ? -10.255 1.268 4.179 1.00 86.69 102 LEU A O 1
ATOM 871 N N . ILE A 1 103 ? -11.927 0.215 5.225 1.00 88.69 103 ILE A N 1
ATOM 872 C CA . ILE A 1 103 ? -11.729 0.861 6.519 1.00 88.69 103 ILE A CA 1
ATOM 873 C C . ILE A 1 103 ? -11.097 -0.164 7.456 1.00 88.69 103 ILE A C 1
ATOM 875 O O . ILE A 1 103 ? -11.668 -1.222 7.707 1.00 88.69 103 ILE A O 1
ATOM 879 N N . ILE A 1 104 ? -9.922 0.158 7.988 1.00 90.06 104 ILE A N 1
ATOM 880 C CA . ILE A 1 104 ? -9.171 -0.715 8.895 1.00 90.06 104 ILE A CA 1
ATOM 881 C C . ILE A 1 104 ? -9.013 0.020 10.221 1.00 90.06 104 ILE A C 1
ATOM 883 O O . ILE A 1 104 ? -8.546 1.165 10.243 1.00 90.06 104 ILE A O 1
ATOM 887 N N . LYS A 1 105 ? -9.391 -0.621 11.330 1.00 89.88 105 LYS A N 1
ATOM 888 C CA . LYS A 1 105 ? -9.100 -0.113 12.677 1.00 89.88 105 LYS A CA 1
ATOM 889 C C . LYS A 1 105 ? -7.968 -0.922 13.282 1.00 89.88 105 LYS A C 1
ATOM 891 O O . LYS A 1 105 ? -8.134 -2.114 13.514 1.00 89.88 105 LYS A O 1
ATOM 896 N N . VAL A 1 106 ? -6.834 -0.278 13.534 1.00 86.94 106 VAL A N 1
ATOM 897 C CA . VAL A 1 106 ? -5.640 -0.912 14.113 1.00 86.94 106 VAL A CA 1
ATOM 898 C C . VAL A 1 106 ? -5.444 -0.394 15.530 1.00 86.94 106 VAL A C 1
ATOM 900 O O . VAL A 1 106 ? -5.401 0.819 15.746 1.00 86.94 106 VAL A O 1
ATOM 903 N N . ASN A 1 107 ? -5.314 -1.298 16.500 1.00 82.50 107 ASN A N 1
ATOM 904 C CA . ASN A 1 107 ? -5.028 -0.922 17.882 1.00 82.50 107 ASN A CA 1
ATOM 905 C C . ASN A 1 107 ? -3.608 -0.343 17.983 1.00 82.50 107 ASN A C 1
ATOM 907 O O . ASN A 1 107 ? -2.654 -0.933 17.476 1.00 82.50 107 ASN A O 1
ATOM 911 N N . THR A 1 108 ? -3.437 0.797 18.659 1.00 80.81 108 THR A N 1
ATOM 912 C CA . THR A 1 108 ? -2.115 1.434 18.800 1.00 80.81 108 THR A CA 1
ATOM 913 C C . THR A 1 108 ? -1.079 0.529 19.477 1.00 80.81 108 THR A C 1
ATOM 915 O O . THR A 1 108 ? 0.105 0.641 19.175 1.00 80.81 108 THR A O 1
ATOM 918 N N . LEU A 1 109 ? -1.501 -0.386 20.358 1.00 81.38 109 LEU A N 1
ATOM 919 C C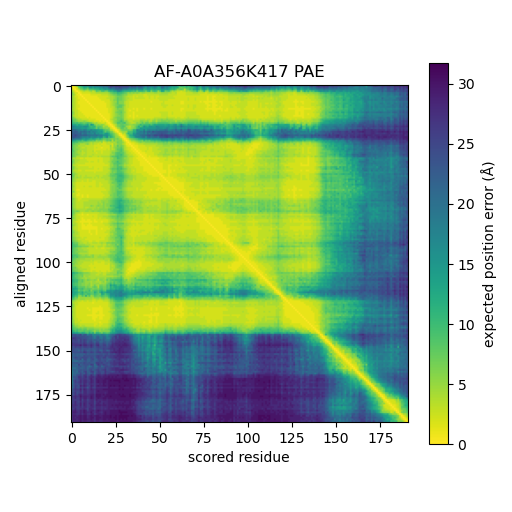A . LEU A 1 109 ? -0.618 -1.369 21.000 1.00 81.38 109 LEU A CA 1
ATOM 920 C C . LEU A 1 109 ? -0.137 -2.443 20.015 1.00 81.38 109 LEU A C 1
ATOM 922 O O . LEU A 1 109 ? 1.020 -2.849 20.075 1.00 81.38 109 LEU A O 1
ATOM 926 N N . ALA A 1 110 ? -0.998 -2.861 19.084 1.00 76.88 110 ALA A N 1
ATOM 927 C CA . ALA A 1 110 ? -0.641 -3.800 18.021 1.00 76.88 110 ALA A CA 1
ATOM 928 C C . ALA A 1 110 ? 0.328 -3.170 17.005 1.00 76.88 110 ALA A C 1
ATOM 930 O O . ALA A 1 110 ? 1.130 -3.870 16.403 1.00 76.88 110 ALA A O 1
ATOM 931 N N . LEU A 1 111 ? 0.313 -1.842 16.843 1.00 75.31 111 LEU A N 1
ATOM 932 C CA . LEU A 1 111 ? 1.288 -1.143 16.003 1.00 75.31 111 LEU A CA 1
ATOM 933 C C . LEU A 1 111 ? 2.700 -1.138 16.607 1.00 75.31 111 LEU A C 1
ATOM 935 O O . LEU A 1 111 ? 3.674 -1.191 15.859 1.00 75.31 111 LEU A O 1
ATOM 939 N N . ALA A 1 112 ? 2.821 -1.069 17.938 1.00 73.81 112 ALA A N 1
ATOM 940 C CA . ALA A 1 112 ? 4.122 -1.024 18.609 1.00 73.81 112 ALA A CA 1
ATOM 941 C C . ALA A 1 112 ? 4.971 -2.266 18.281 1.00 73.81 112 ALA A C 1
ATOM 943 O O . ALA A 1 112 ? 6.157 -2.148 17.980 1.00 73.81 112 ALA A O 1
ATOM 944 N N . SER A 1 113 ? 4.340 -3.443 18.210 1.00 74.44 113 SER A N 1
ATOM 945 C CA . SER A 1 113 ? 5.019 -4.679 17.809 1.00 74.44 113 SER A CA 1
ATOM 946 C C . SER A 1 113 ? 5.410 -4.700 16.328 1.00 74.44 113 SER A C 1
ATOM 948 O O . SER A 1 113 ? 6.393 -5.344 15.972 1.00 74.44 113 SER A O 1
ATOM 950 N N . ILE A 1 114 ? 4.696 -3.972 15.458 1.00 74.12 114 ILE A N 1
ATOM 951 C CA . ILE A 1 114 ? 5.105 -3.766 14.062 1.00 74.12 114 ILE A CA 1
ATOM 952 C C . ILE A 1 114 ? 6.332 -2.849 14.011 1.00 74.12 114 ILE A C 1
ATOM 954 O O . ILE A 1 114 ? 7.257 -3.120 13.253 1.00 74.12 114 ILE A O 1
ATOM 958 N N . SER A 1 115 ? 6.385 -1.772 14.799 1.00 67.19 115 SER A N 1
ATOM 959 C CA . SER A 1 115 ? 7.520 -0.837 14.763 1.00 67.19 115 SER A CA 1
ATOM 960 C C . SER A 1 115 ? 8.842 -1.414 15.274 1.00 67.19 115 SER A C 1
ATOM 962 O O . SER A 1 115 ? 9.889 -0.912 14.876 1.00 67.19 115 SER A O 1
ATOM 964 N N . ASP A 1 116 ? 8.801 -2.468 16.089 1.00 66.50 116 ASP A N 1
ATOM 965 C CA . ASP A 1 116 ? 9.991 -3.110 16.664 1.00 66.50 116 ASP A CA 1
ATOM 966 C C . ASP A 1 116 ? 10.692 -4.092 15.702 1.00 66.50 116 ASP A C 1
ATOM 968 O O . ASP A 1 116 ? 11.703 -4.705 16.055 1.00 66.50 116 ASP A O 1
ATOM 972 N N . PHE A 1 117 ? 10.192 -4.261 14.471 1.00 67.00 117 PHE A N 1
ATOM 973 C CA . PHE A 1 117 ? 10.841 -5.127 13.486 1.00 67.00 117 PHE A CA 1
ATOM 974 C C . PHE A 1 117 ? 12.192 -4.535 13.028 1.00 67.00 117 PHE A C 1
ATOM 976 O O . PHE A 1 117 ? 12.240 -3.422 12.499 1.00 67.00 117 PHE A O 1
ATOM 983 N N . PRO A 1 118 ? 13.302 -5.290 13.149 1.00 59.06 118 PRO A N 1
ATOM 984 C CA . PRO A 1 118 ? 14.663 -4.771 12.968 1.00 59.06 118 PRO A CA 1
ATOM 985 C C . PRO A 1 118 ? 15.011 -4.371 11.524 1.00 59.06 118 PRO A C 1
ATOM 987 O O . PRO A 1 118 ? 16.041 -3.741 11.296 1.00 59.06 118 PRO A O 1
ATOM 990 N N . ASN A 1 119 ? 14.167 -4.715 10.547 1.00 67.75 119 ASN A N 1
ATOM 991 C CA . ASN A 1 119 ? 14.446 -4.504 9.125 1.00 67.75 119 ASN A CA 1
ATOM 992 C C . ASN A 1 119 ? 14.019 -3.116 8.609 1.00 67.75 119 ASN A C 1
ATOM 994 O O . ASN A 1 119 ? 14.274 -2.789 7.448 1.00 67.75 119 ASN A O 1
ATOM 998 N N . TYR A 1 120 ? 13.375 -2.279 9.430 1.00 74.31 120 TYR A N 1
ATOM 999 C CA . TYR A 1 120 ? 12.837 -0.995 8.971 1.00 74.31 120 TYR A CA 1
ATOM 1000 C C . TYR A 1 120 ? 13.821 0.144 9.213 1.00 74.31 120 TYR A C 1
ATOM 1002 O O . TYR A 1 120 ? 13.866 0.753 10.281 1.00 74.31 120 TYR A O 1
ATOM 1010 N N . THR A 1 121 ? 14.601 0.481 8.190 1.00 78.06 121 THR A N 1
ATOM 1011 C CA . THR A 1 121 ? 15.425 1.691 8.237 1.00 78.06 121 THR A CA 1
ATOM 1012 C C . THR A 1 121 ? 14.559 2.936 8.029 1.00 78.06 121 THR A C 1
ATOM 1014 O O . THR A 1 121 ? 13.581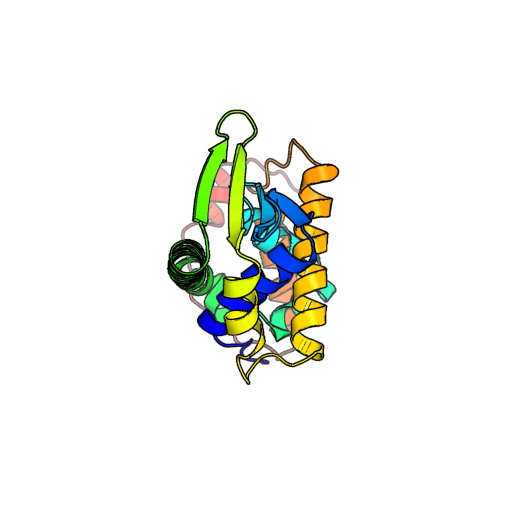 2.922 7.274 1.00 78.06 121 THR A O 1
ATOM 1017 N N . SER A 1 122 ? 14.953 4.058 8.641 1.00 83.56 122 SER A N 1
ATOM 1018 C CA . SER A 1 122 ? 14.319 5.365 8.403 1.00 83.56 122 SER A CA 1
ATOM 1019 C C . SER A 1 122 ? 14.301 5.731 6.914 1.00 83.56 122 SER A C 1
ATOM 1021 O O . SER A 1 122 ? 13.376 6.388 6.448 1.00 83.56 122 SER A O 1
ATOM 1023 N N . TYR A 1 123 ? 15.301 5.267 6.158 1.00 88.69 123 TYR A N 1
ATOM 1024 C CA . TYR A 1 123 ? 15.389 5.439 4.713 1.00 88.69 123 TYR A CA 1
ATOM 1025 C C . TYR A 1 123 ? 14.219 4.769 3.978 1.00 88.69 123 TYR A C 1
ATOM 1027 O O . TYR A 1 123 ? 13.455 5.457 3.300 1.00 88.69 123 TYR A O 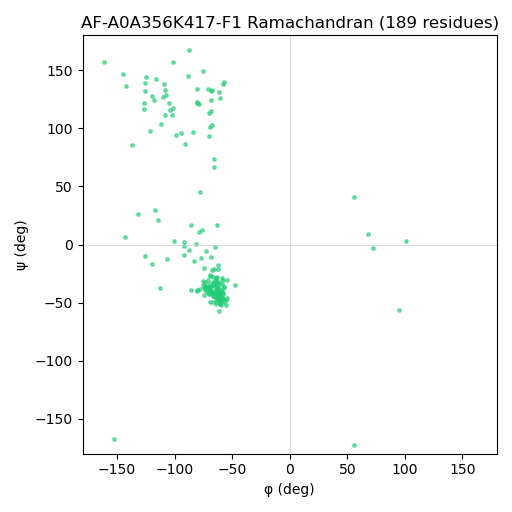1
ATOM 1035 N N . TYR A 1 124 ? 14.014 3.460 4.163 1.00 89.56 124 TYR A N 1
ATOM 1036 C CA . TYR A 1 124 ? 12.930 2.743 3.482 1.00 89.56 124 TYR A CA 1
ATOM 1037 C C . TYR A 1 124 ? 11.547 3.205 3.948 1.00 89.56 124 TYR A C 1
ATOM 1039 O O . TYR A 1 124 ? 10.623 3.315 3.140 1.00 89.56 124 TYR A O 1
ATOM 1047 N N . LEU A 1 125 ? 11.404 3.545 5.232 1.00 88.12 125 LEU A N 1
ATOM 1048 C CA . LEU A 1 125 ? 10.146 4.065 5.760 1.00 88.12 125 LEU A CA 1
ATOM 1049 C C . LEU A 1 125 ? 9.772 5.424 5.145 1.00 88.12 125 LEU A C 1
ATOM 1051 O O . LEU A 1 125 ? 8.593 5.673 4.903 1.00 88.12 125 LEU A O 1
ATOM 1055 N N . ASN A 1 126 ? 10.746 6.287 4.848 1.00 91.19 126 ASN A N 1
ATOM 1056 C CA . ASN A 1 126 ? 10.483 7.557 4.169 1.00 91.19 126 ASN A CA 1
ATOM 1057 C C . ASN A 1 126 ? 9.960 7.343 2.743 1.00 91.19 126 ASN A C 1
ATOM 1059 O O . ASN A 1 126 ? 8.984 7.982 2.357 1.00 91.19 126 ASN A O 1
ATOM 1063 N N . ILE A 1 127 ? 10.552 6.409 1.991 1.00 93.38 127 ILE A N 1
ATOM 1064 C CA . ILE A 1 127 ? 10.079 6.052 0.642 1.00 93.38 127 ILE A CA 1
ATOM 1065 C C . ILE A 1 127 ? 8.663 5.458 0.710 1.00 93.38 127 ILE A C 1
ATOM 1067 O O . ILE A 1 127 ? 7.813 5.776 -0.119 1.00 93.38 127 ILE A O 1
ATOM 1071 N N . MET A 1 128 ? 8.376 4.646 1.730 1.00 94.19 128 MET A N 1
ATOM 1072 C CA . MET A 1 128 ? 7.047 4.068 1.941 1.00 94.19 128 MET A CA 1
ATOM 1073 C C . MET A 1 128 ? 5.987 5.120 2.302 1.00 94.19 128 MET A C 1
ATOM 1075 O O . MET A 1 128 ? 4.886 5.100 1.757 1.00 94.19 128 MET A O 1
ATOM 1079 N N . ASN A 1 129 ? 6.302 6.056 3.203 1.00 92.44 129 ASN A N 1
ATOM 1080 C CA . ASN A 1 129 ? 5.389 7.146 3.567 1.00 92.44 129 ASN A CA 1
ATOM 1081 C C . ASN A 1 129 ? 5.064 8.040 2.369 1.00 92.44 129 ASN A C 1
ATOM 1083 O O . ASN A 1 129 ? 3.926 8.483 2.216 1.00 92.44 129 ASN A O 1
ATOM 1087 N N . ASP A 1 130 ? 6.054 8.282 1.516 1.00 93.50 130 ASP A N 1
ATOM 1088 C CA . ASP A 1 130 ? 5.871 9.003 0.265 1.00 93.50 130 ASP A CA 1
ATOM 1089 C C . ASP A 1 130 ? 4.930 8.256 -0.692 1.00 93.50 130 ASP A C 1
ATOM 1091 O O . ASP A 1 130 ? 3.969 8.849 -1.178 1.00 93.50 130 ASP A O 1
ATOM 1095 N N . LEU A 1 131 ? 5.125 6.943 -0.877 1.00 93.44 131 LEU A N 1
ATOM 1096 C CA . LEU A 1 131 ? 4.223 6.108 -1.678 1.00 93.44 131 LEU A CA 1
ATOM 1097 C C . LEU A 1 131 ? 2.784 6.145 -1.142 1.00 93.44 131 LEU A C 1
ATOM 1099 O O . LEU A 1 131 ? 1.842 6.341 -1.906 1.00 93.44 131 LEU A O 1
ATOM 1103 N N . VAL A 1 132 ? 2.601 5.988 0.173 1.00 93.19 132 VAL A N 1
ATOM 1104 C CA . VAL A 1 132 ? 1.279 6.048 0.816 1.00 93.19 132 VAL A CA 1
ATOM 1105 C C . VAL A 1 132 ? 0.629 7.416 0.605 1.00 93.19 132 VAL A C 1
ATOM 1107 O O . VAL A 1 132 ? -0.539 7.488 0.224 1.00 93.19 132 VAL A O 1
ATOM 1110 N N . SER A 1 133 ? 1.385 8.499 0.781 1.00 89.25 133 SER A N 1
ATOM 1111 C CA . SER A 1 133 ? 0.898 9.863 0.547 1.00 89.25 133 SER A CA 1
ATOM 1112 C C . SER A 1 133 ? 0.472 10.071 -0.907 1.00 89.25 133 SER A C 1
ATOM 1114 O O . SER A 1 133 ? -0.584 10.650 -1.162 1.00 89.25 133 SER A O 1
ATOM 1116 N N . ALA A 1 134 ? 1.244 9.547 -1.863 1.00 86.31 134 ALA A N 1
ATOM 1117 C CA . ALA A 1 134 ? 0.920 9.600 -3.283 1.00 86.31 134 ALA A CA 1
ATOM 1118 C C . ALA A 1 134 ? -0.363 8.818 -3.617 1.00 86.31 134 ALA A C 1
ATOM 1120 O O . ALA A 1 134 ? -1.173 9.301 -4.407 1.00 86.31 134 ALA A O 1
ATOM 1121 N N . ILE A 1 135 ? -0.601 7.663 -2.978 1.00 87.25 135 ILE A N 1
ATOM 1122 C CA . ILE A 1 135 ? -1.867 6.918 -3.113 1.00 87.25 135 ILE A CA 1
ATOM 1123 C C . ILE A 1 135 ? -3.032 7.790 -2.649 1.00 87.25 135 ILE A C 1
ATOM 1125 O O . ILE A 1 135 ? -3.991 7.974 -3.395 1.00 87.25 135 ILE A O 1
ATO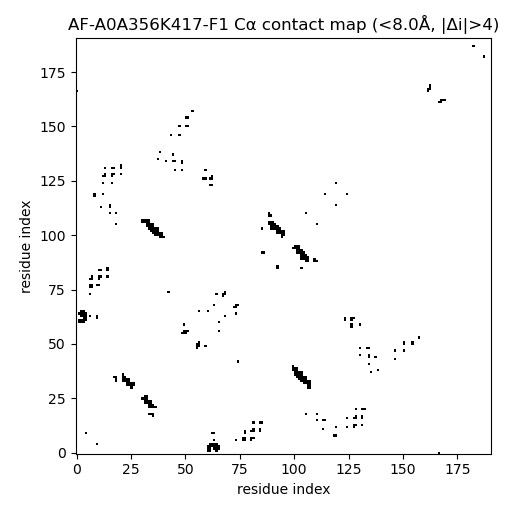M 1129 N N . PHE A 1 136 ? -2.948 8.368 -1.449 1.00 80.19 136 PHE A N 1
ATOM 1130 C CA . PHE A 1 136 ? -4.008 9.228 -0.919 1.00 80.19 136 PHE A CA 1
ATOM 1131 C C . PHE A 1 136 ? -4.257 10.458 -1.793 1.00 80.19 136 PHE A C 1
ATOM 1133 O O . PHE A 1 136 ? -5.409 10.793 -2.066 1.00 80.19 136 PHE A O 1
ATOM 1140 N N . TYR A 1 137 ? -3.192 11.094 -2.281 1.00 78.06 137 TYR A N 1
ATOM 1141 C CA . TYR A 1 137 ? -3.292 12.227 -3.191 1.00 78.06 137 TYR A CA 1
ATOM 1142 C C . TYR A 1 137 ? -3.986 11.848 -4.504 1.00 78.06 137 TYR A C 1
ATOM 1144 O O . TYR A 1 137 ? -4.940 12.517 -4.900 1.00 78.06 137 TYR A O 1
ATOM 1152 N N . ALA A 1 138 ? -3.578 10.742 -5.136 1.00 71.25 138 ALA A N 1
ATOM 1153 C CA . ALA A 1 138 ? -4.206 10.246 -6.360 1.00 71.25 138 ALA A CA 1
ATOM 1154 C C . ALA A 1 138 ? -5.711 9.995 -6.167 1.00 71.25 138 ALA A C 1
ATOM 1156 O O . ALA A 1 138 ? -6.515 10.313 -7.038 1.00 71.25 138 ALA A O 1
ATOM 1157 N N . CYS A 1 139 ? -6.107 9.513 -4.988 1.00 66.38 139 CYS A N 1
ATOM 1158 C CA . CYS A 1 139 ? -7.509 9.259 -4.660 1.00 66.38 139 CYS A CA 1
ATOM 1159 C C . CYS A 1 139 ? -8.324 10.532 -4.408 1.00 66.38 139 CYS A C 1
ATOM 1161 O O . CYS A 1 139 ? -9.525 10.556 -4.678 1.00 66.38 139 CYS A O 1
ATOM 1163 N N . LEU A 1 140 ? -7.697 11.582 -3.871 1.00 62.62 140 LEU A N 1
ATOM 1164 C CA . LEU A 1 140 ? -8.343 12.877 -3.642 1.00 62.62 140 LEU A CA 1
ATOM 1165 C C . LEU A 1 140 ? -8.545 13.650 -4.944 1.00 62.62 140 LEU A C 1
ATOM 1167 O O . LEU A 1 140 ? -9.602 14.250 -5.143 1.00 62.62 140 LEU A O 1
ATOM 1171 N N . VAL A 1 141 ? -7.526 13.651 -5.804 1.00 58.22 141 VAL A N 1
ATOM 1172 C CA . VAL A 1 141 ? -7.529 14.418 -7.053 1.00 58.22 141 VAL A CA 1
ATOM 1173 C C . VAL A 1 141 ? -8.405 13.759 -8.106 1.00 58.22 141 VAL A C 1
ATOM 1175 O O . VAL A 1 141 ? -9.032 14.467 -8.892 1.00 58.22 141 VAL A O 1
ATOM 1178 N N . ASP A 1 142 ? -8.508 12.431 -8.102 1.00 52.88 142 ASP A N 1
ATOM 1179 C CA . ASP A 1 142 ? -9.155 11.736 -9.198 1.00 52.88 142 ASP A CA 1
ATOM 1180 C C . ASP A 1 142 ? -10.080 10.605 -8.715 1.00 52.88 142 ASP A C 1
ATOM 1182 O O . ASP A 1 142 ? -9.741 9.424 -8.659 1.00 52.88 142 ASP A O 1
ATOM 1186 N N . LYS A 1 143 ? -11.329 10.984 -8.400 1.00 46.69 143 LYS A N 1
ATOM 1187 C CA . LYS A 1 143 ? -12.449 10.051 -8.152 1.00 46.69 143 LYS A CA 1
ATOM 1188 C C . LYS A 1 143 ? -12.849 9.241 -9.399 1.00 46.69 143 LYS A C 1
ATOM 1190 O O . LYS A 1 143 ? -13.792 8.454 -9.332 1.00 46.69 143 LYS A O 1
ATOM 1195 N N . LYS A 1 144 ? -12.207 9.476 -10.548 1.00 41.31 144 LYS A N 1
ATOM 1196 C CA . LYS A 1 144 ? -12.574 8.940 -11.861 1.00 41.31 144 LYS A CA 1
ATOM 1197 C C . LYS A 1 144 ? -11.388 8.351 -12.610 1.00 41.31 144 LYS A C 1
ATOM 1199 O O . LYS A 1 144 ? -11.460 8.255 -13.836 1.00 41.31 144 LYS A O 1
ATOM 1204 N N . VAL A 1 145 ? -10.341 7.887 -11.927 1.00 45.09 145 VAL A N 1
ATOM 1205 C CA . VAL A 1 145 ? -9.319 7.149 -12.664 1.00 45.09 145 VAL A CA 1
ATOM 1206 C C . VAL A 1 145 ? -9.857 5.796 -13.102 1.00 45.09 145 VAL A C 1
ATOM 1208 O O . VAL A 1 145 ? -9.777 4.783 -12.405 1.00 45.09 145 VAL A O 1
ATOM 1211 N N . ASN A 1 146 ? -10.387 5.785 -14.320 1.00 43.28 146 ASN A N 1
ATOM 1212 C CA . ASN A 1 146 ? -10.359 4.638 -15.205 1.00 43.28 146 ASN A CA 1
ATOM 1213 C C . ASN A 1 146 ? -8.885 4.392 -15.562 1.00 43.28 146 ASN A C 1
ATOM 1215 O O . ASN A 1 146 ? -8.420 4.722 -16.646 1.00 43.28 146 ASN A O 1
ATOM 1219 N N . PHE A 1 147 ? -8.131 3.866 -14.595 1.00 50.44 147 PHE A N 1
ATOM 1220 C CA . PHE A 1 147 ? -6.708 3.533 -14.692 1.00 50.44 147 PHE A CA 1
ATOM 1221 C C . PHE A 1 147 ? -6.488 2.213 -15.450 1.00 50.44 147 PHE A C 1
ATOM 1223 O O . PHE A 1 147 ? -5.728 1.342 -15.029 1.00 50.44 147 PHE A O 1
ATOM 1230 N N . GLU A 1 148 ? -7.172 2.028 -16.571 1.00 48.25 148 GLU A N 1
ATOM 1231 C CA . GLU A 1 148 ? -6.978 0.861 -17.420 1.00 48.25 148 GLU A CA 1
ATOM 1232 C C . GLU A 1 148 ? -6.665 1.342 -18.838 1.00 48.25 148 GLU A C 1
ATOM 1234 O O . GLU A 1 148 ? -7.326 2.225 -19.365 1.00 48.25 148 GLU A O 1
ATOM 1239 N N . GLU A 1 149 ? -5.619 0.756 -19.425 1.00 42.59 149 GLU A N 1
ATOM 1240 C CA . GLU A 1 149 ? -5.141 0.914 -20.811 1.00 42.59 149 GLU A CA 1
ATOM 1241 C C . GLU A 1 149 ? -4.025 1.957 -21.065 1.00 42.59 149 GLU A C 1
ATOM 1243 O O . GLU A 1 149 ? -2.954 1.554 -21.523 1.00 42.59 149 GLU A O 1
ATOM 1248 N N . GLU A 1 150 ? -4.160 3.243 -20.721 1.00 40.59 150 GLU A N 1
ATOM 1249 C CA . GLU A 1 150 ? -3.179 4.271 -21.160 1.00 40.59 150 GLU A CA 1
ATOM 1250 C C . GLU A 1 150 ? -1.827 4.222 -20.405 1.00 40.59 150 GLU A C 1
ATOM 1252 O O . GLU A 1 150 ? -0.752 4.354 -20.997 1.00 40.59 150 GLU A O 1
ATOM 1257 N N . VAL A 1 151 ? -1.855 3.908 -19.102 1.00 46.53 151 VAL A N 1
ATOM 1258 C CA . VAL A 1 151 ? -0.645 3.725 -18.269 1.00 46.53 151 VAL A CA 1
ATOM 1259 C C . VAL A 1 151 ? 0.165 2.497 -18.703 1.00 46.53 151 VAL A C 1
ATOM 1261 O O . VAL A 1 151 ? 1.393 2.510 -18.648 1.00 46.53 151 VAL A O 1
ATOM 1264 N N . TYR A 1 152 ? -0.503 1.441 -19.181 1.00 44.25 152 TYR A N 1
ATOM 1265 C CA . TYR A 1 152 ? 0.164 0.216 -19.634 1.00 44.25 152 TYR A CA 1
ATOM 1266 C C . TYR A 1 152 ? 0.987 0.436 -20.909 1.00 44.25 152 TYR A C 1
ATOM 1268 O O . TYR A 1 152 ? 2.061 -0.149 -21.050 1.00 44.25 152 TYR A O 1
ATOM 1276 N N . PHE A 1 153 ? 0.510 1.285 -21.824 1.00 42.50 153 PHE A N 1
ATOM 1277 C CA . PHE A 1 153 ? 1.200 1.558 -23.086 1.00 42.50 153 PHE A CA 1
ATOM 1278 C C . PHE A 1 153 ? 2.469 2.402 -22.885 1.00 42.50 153 PHE A C 1
ATOM 1280 O O . PHE A 1 153 ? 3.509 2.111 -23.480 1.00 42.50 153 PHE A O 1
ATOM 1287 N N . ASN A 1 154 ? 2.416 3.399 -21.997 1.00 44.88 154 ASN A N 1
ATOM 1288 C CA . ASN A 1 154 ? 3.572 4.248 -21.692 1.00 44.88 154 ASN A CA 1
ATOM 1289 C C . ASN A 1 154 ? 4.620 3.512 -20.842 1.00 44.88 154 ASN A C 1
ATOM 1291 O O . ASN A 1 154 ? 5.807 3.573 -21.156 1.00 44.88 154 ASN A O 1
ATOM 1295 N N . ALA A 1 155 ? 4.188 2.695 -19.874 1.00 47.91 155 ALA A N 1
ATOM 1296 C CA . ALA A 1 155 ? 5.081 1.856 -19.072 1.00 47.91 155 ALA A CA 1
ATOM 1297 C C . ALA A 1 155 ? 5.947 0.903 -19.916 1.00 47.91 155 ALA A C 1
ATOM 1299 O O . ALA A 1 155 ? 7.114 0.681 -19.597 1.00 47.91 155 ALA A O 1
ATOM 1300 N N . TYR A 1 156 ? 5.399 0.357 -21.008 1.00 48.06 156 TYR A N 1
ATOM 1301 C CA . TYR A 1 156 ? 6.137 -0.519 -21.922 1.00 48.06 156 TYR A CA 1
ATOM 1302 C C . TYR A 1 156 ? 7.202 0.237 -22.733 1.00 48.06 156 TYR A C 1
ATOM 1304 O O . TYR A 1 156 ? 8.319 -0.258 -22.897 1.00 48.06 156 TYR A O 1
ATOM 1312 N N . LYS A 1 157 ? 6.895 1.455 -23.205 1.00 46.84 157 LYS A N 1
ATOM 1313 C CA . LYS A 1 157 ? 7.872 2.316 -23.896 1.00 46.84 157 LYS A CA 1
ATOM 1314 C C . LYS A 1 157 ? 8.999 2.756 -22.961 1.00 46.84 157 LYS A C 1
ATOM 1316 O O . LYS A 1 157 ? 10.164 2.661 -23.346 1.00 46.84 157 LYS A O 1
ATOM 1321 N N . ASP A 1 158 ? 8.668 3.159 -21.740 1.00 47.72 158 ASP A N 1
ATOM 1322 C CA . ASP A 1 158 ? 9.640 3.669 -20.771 1.00 47.72 158 ASP A CA 1
ATOM 1323 C C . ASP A 1 158 ? 10.524 2.557 -20.187 1.00 47.72 158 ASP A C 1
ATOM 1325 O O . ASP A 1 158 ? 11.732 2.745 -20.029 1.00 47.72 158 ASP A O 1
ATOM 1329 N N . TYR A 1 159 ? 9.977 1.353 -19.973 1.00 46.75 159 TYR A N 1
ATOM 1330 C CA . TYR A 1 159 ? 10.770 0.167 -19.627 1.00 46.75 159 TYR A CA 1
ATOM 1331 C C . TYR A 1 159 ? 11.796 -0.170 -20.719 1.00 46.75 159 TYR A C 1
ATOM 1333 O O . TYR A 1 159 ? 12.947 -0.472 -20.406 1.00 46.75 159 TYR A O 1
ATOM 1341 N N . ARG A 1 160 ? 11.421 -0.039 -22.000 1.00 47.91 160 ARG A N 1
ATOM 1342 C CA . ARG A 1 160 ? 12.324 -0.275 -23.139 1.00 47.91 160 ARG A CA 1
ATOM 1343 C C . ARG A 1 160 ? 13.463 0.750 -23.218 1.00 47.91 160 ARG A C 1
ATOM 1345 O O . ARG A 1 160 ? 14.566 0.414 -23.644 1.00 47.91 160 ARG A O 1
ATOM 1352 N N . ILE A 1 161 ? 13.209 1.993 -22.802 1.00 49.44 161 ILE A N 1
ATOM 1353 C CA . ILE A 1 161 ? 14.233 3.047 -22.701 1.00 49.44 161 ILE A CA 1
ATOM 1354 C C . ILE A 1 161 ? 15.250 2.696 -21.607 1.00 49.44 161 ILE A C 1
ATOM 1356 O O . ILE A 1 161 ? 16.450 2.839 -21.827 1.00 49.44 161 ILE A O 1
ATOM 1360 N N . ILE A 1 162 ? 14.792 2.176 -20.464 1.00 43.38 162 ILE A N 1
ATOM 1361 C CA . ILE A 1 162 ? 15.672 1.758 -19.361 1.00 43.38 162 ILE A CA 1
ATOM 1362 C C . ILE A 1 162 ? 16.428 0.459 -19.709 1.00 43.38 162 ILE A C 1
ATOM 1364 O O . ILE A 1 162 ? 17.607 0.333 -19.379 1.00 43.38 162 ILE A O 1
ATOM 1368 N N . SER A 1 163 ? 15.807 -0.492 -20.418 1.00 44.06 163 SER A N 1
ATOM 1369 C CA . SER A 1 163 ? 16.466 -1.746 -20.819 1.00 44.06 163 SER A CA 1
ATOM 1370 C C . SER A 1 163 ? 17.534 -1.565 -21.900 1.00 44.06 163 SER A C 1
ATOM 1372 O O . SER A 1 163 ? 18.520 -2.297 -21.915 1.00 44.06 163 SER A O 1
ATOM 1374 N N . ASN A 1 164 ? 17.383 -0.574 -22.781 1.00 44.22 164 ASN A N 1
ATOM 1375 C CA . ASN A 1 164 ? 18.349 -0.301 -23.851 1.00 44.22 164 ASN A CA 1
ATOM 1376 C C . ASN A 1 164 ? 19.634 0.416 -23.380 1.00 44.22 164 ASN A C 1
ATOM 1378 O O . ASN A 1 164 ? 20.605 0.444 -24.130 1.00 44.22 164 ASN A O 1
ATOM 1382 N N . ASP A 1 165 ? 19.685 0.929 -22.144 1.00 46.41 165 ASP A N 1
ATOM 1383 C CA . ASP A 1 165 ? 20.899 1.454 -21.475 1.00 46.41 165 ASP A CA 1
ATOM 1384 C C . ASP A 1 165 ? 21.802 0.319 -20.923 1.00 46.41 165 ASP A C 1
ATOM 1386 O O . ASP A 1 165 ? 22.708 0.522 -20.122 1.00 46.41 165 ASP A O 1
ATOM 1390 N N . GLY A 1 166 ? 21.528 -0.941 -21.282 1.00 39.19 166 GLY A N 1
ATOM 1391 C CA . GLY A 1 166 ? 22.314 -2.097 -20.830 1.00 39.19 166 GLY A CA 1
ATOM 1392 C C . GLY A 1 166 ? 22.187 -2.406 -19.332 1.00 39.19 166 GLY A C 1
ATOM 1393 O O . GLY A 1 166 ? 22.902 -3.266 -18.819 1.00 39.19 166 GLY A O 1
ATOM 1394 N N . SER A 1 167 ? 21.269 -1.741 -18.624 1.00 41.09 167 SER A N 1
ATOM 1395 C CA . SER A 1 167 ? 21.039 -1.929 -17.187 1.00 41.09 167 SER A CA 1
ATOM 1396 C C . SER A 1 167 ? 19.969 -2.981 -16.858 1.00 41.09 167 SER A C 1
ATOM 1398 O O . SER A 1 167 ? 19.847 -3.372 -15.693 1.00 41.09 167 SER A O 1
ATOM 1400 N N . LEU A 1 168 ? 19.232 -3.491 -17.858 1.00 38.59 168 LEU A N 1
ATOM 1401 C CA . LEU A 1 168 ? 18.234 -4.557 -17.703 1.00 38.59 168 LEU A CA 1
ATOM 1402 C C . LEU A 1 168 ? 18.253 -5.522 -18.895 1.00 38.59 168 LEU A C 1
ATOM 1404 O O . LEU A 1 168 ? 18.289 -5.103 -20.048 1.00 38.59 168 LEU A O 1
ATOM 1408 N N . VAL A 1 169 ? 18.180 -6.821 -18.599 1.00 35.12 169 VAL A N 1
ATOM 1409 C CA . VAL A 1 169 ? 17.986 -7.885 -19.594 1.00 35.12 169 VAL A CA 1
ATOM 1410 C C . VAL A 1 169 ? 16.542 -7.809 -20.116 1.00 35.12 169 VAL A C 1
ATOM 1412 O O . VAL A 1 169 ? 15.629 -7.690 -19.293 1.00 35.12 169 VAL A O 1
ATOM 1415 N N . PRO A 1 170 ? 16.296 -7.873 -21.439 1.00 35.44 170 PRO A N 1
ATOM 1416 C CA . PRO A 1 170 ? 14.943 -7.877 -21.984 1.00 35.44 170 PRO A CA 1
ATOM 1417 C C . PRO A 1 170 ? 14.174 -9.106 -21.491 1.00 35.44 170 PRO A C 1
ATOM 1419 O O . PRO A 1 170 ? 14.663 -10.231 -21.576 1.00 35.44 170 PRO A O 1
ATOM 1422 N N . LEU A 1 171 ? 12.956 -8.904 -20.990 1.00 35.03 171 LEU A N 1
ATOM 1423 C CA . LEU A 1 171 ? 12.021 -10.000 -20.759 1.00 35.03 171 LEU A CA 1
ATOM 1424 C C . LEU A 1 171 ? 11.561 -10.547 -22.118 1.00 35.03 171 LEU A C 1
ATOM 1426 O O . LEU A 1 171 ? 10.641 -10.004 -22.723 1.00 35.03 171 LEU A O 1
ATOM 1430 N N . GLU A 1 172 ? 12.133 -11.670 -22.545 1.00 35.75 172 GLU A N 1
ATOM 1431 C CA . GLU A 1 172 ? 11.642 -12.528 -23.645 1.00 35.75 172 GLU A CA 1
ATOM 1432 C C . GLU A 1 172 ? 10.248 -13.152 -23.361 1.00 35.75 172 GLU A C 1
ATOM 1434 O O . GLU A 1 172 ? 9.832 -14.102 -24.006 1.00 35.75 172 GLU A O 1
ATOM 1439 N N . TYR A 1 173 ? 9.481 -12.635 -22.393 1.00 39.09 173 TYR A N 1
ATOM 1440 C CA . TYR A 1 173 ? 8.222 -13.235 -21.921 1.00 39.09 173 TYR A CA 1
ATOM 1441 C C . TYR A 1 173 ? 6.96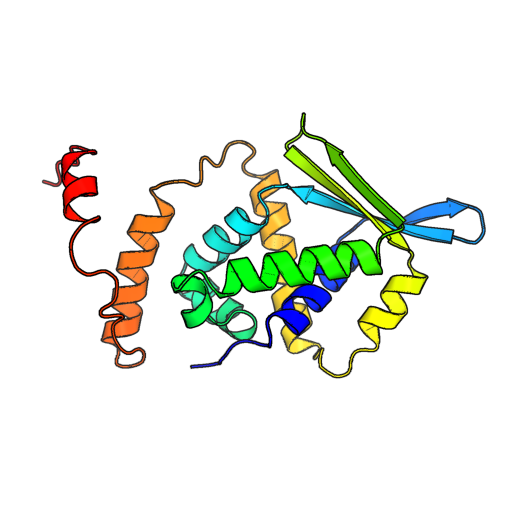7 -12.395 -22.197 1.00 39.09 173 TYR A C 1
ATOM 1443 O O . TYR A 1 173 ? 5.921 -12.596 -21.579 1.00 39.09 173 TYR A O 1
ATOM 1451 N N . LEU A 1 174 ? 7.040 -11.487 -23.169 1.00 39.78 174 LEU A N 1
ATOM 1452 C CA . LEU A 1 174 ? 5.862 -10.890 -23.811 1.00 39.78 174 LEU A CA 1
ATOM 1453 C C . LEU A 1 174 ? 5.798 -11.229 -25.307 1.00 39.78 174 LEU A C 1
ATOM 1455 O O . LEU A 1 174 ? 5.254 -10.454 -26.090 1.00 39.78 174 LEU A O 1
ATOM 1459 N N . GLU A 1 175 ? 6.323 -12.388 -25.712 1.00 37.69 175 GLU A N 1
ATOM 1460 C CA . GLU A 1 175 ? 6.153 -12.858 -27.085 1.00 37.69 175 GLU A CA 1
ATOM 1461 C C . GLU A 1 175 ? 4.681 -13.237 -27.369 1.00 37.69 175 GLU A C 1
ATOM 1463 O O . GLU A 1 175 ? 4.080 -14.143 -26.783 1.00 37.69 175 GLU A O 1
ATOM 1468 N N . ASP A 1 176 ? 4.114 -12.442 -28.281 1.00 39.31 176 ASP A N 1
ATOM 1469 C CA . ASP A 1 176 ? 3.395 -12.879 -29.483 1.00 39.31 176 ASP A CA 1
ATOM 1470 C C . ASP A 1 176 ? 1.870 -12.902 -29.566 1.00 39.31 176 ASP A C 1
ATOM 1472 O O . ASP A 1 176 ? 1.364 -13.216 -30.636 1.00 39.31 176 ASP A O 1
ATOM 1476 N N . ASN A 1 177 ? 1.081 -12.476 -28.571 1.00 41.34 177 ASN A N 1
ATOM 1477 C CA . ASN A 1 177 ? -0.386 -12.470 -28.793 1.00 41.34 177 ASN A CA 1
ATOM 1478 C C . ASN A 1 177 ? -1.216 -11.329 -28.201 1.00 41.34 177 ASN A C 1
ATOM 1480 O O . ASN A 1 177 ? -2.444 -11.343 -28.314 1.00 41.34 177 ASN A O 1
ATOM 1484 N N . LYS A 1 178 ? -0.599 -10.303 -27.605 1.00 43.56 178 LYS A N 1
ATOM 1485 C CA . LYS A 1 178 ? -1.359 -9.147 -27.094 1.00 43.56 178 LYS A CA 1
ATOM 1486 C C . LYS A 1 178 ? -1.090 -7.856 -27.847 1.00 43.56 178 LYS A C 1
ATOM 1488 O O . LYS A 1 178 ? -2.045 -7.149 -28.120 1.00 43.56 178 LYS A O 1
ATOM 1493 N N . GLU A 1 179 ? 0.124 -7.563 -28.297 1.00 40.53 179 GLU A N 1
ATOM 1494 C CA . GLU A 1 179 ? 0.356 -6.286 -28.987 1.00 40.53 179 GLU A CA 1
ATOM 1495 C C . GLU A 1 179 ? -0.503 -6.140 -30.259 1.00 40.53 179 GLU A C 1
ATOM 1497 O O . GLU A 1 179 ? -1.190 -5.135 -30.447 1.00 40.53 179 GLU A O 1
ATOM 1502 N N . GLU A 1 180 ? -0.563 -7.179 -31.094 1.00 39.91 180 GLU A N 1
ATOM 1503 C CA . GLU A 1 180 ? -1.302 -7.134 -32.358 1.00 39.91 180 GLU A CA 1
ATOM 1504 C C . GLU A 1 180 ? -2.826 -7.235 -32.171 1.00 39.91 180 GLU A C 1
ATOM 1506 O O . GLU A 1 180 ? -3.593 -6.548 -32.850 1.00 39.91 180 GLU A O 1
ATOM 1511 N N . SER A 1 181 ? -3.280 -8.015 -31.182 1.00 40.53 181 SER A N 1
ATOM 1512 C CA . SER A 1 181 ? -4.691 -8.057 -30.779 1.00 40.53 181 SER A CA 1
ATOM 1513 C C . SER A 1 181 ? -5.167 -6.710 -30.227 1.00 40.53 181 SER A C 1
ATOM 1515 O O . SER A 1 181 ? -6.334 -6.364 -30.409 1.00 40.53 181 SER A O 1
ATOM 1517 N N . TRP A 1 182 ? -4.293 -5.951 -29.563 1.00 38.16 182 TRP A N 1
ATOM 1518 C CA . TRP A 1 182 ? -4.626 -4.651 -28.983 1.00 38.16 182 TRP A CA 1
ATOM 1519 C C . TRP A 1 182 ? -4.596 -3.548 -30.051 1.00 38.16 182 TRP A C 1
ATOM 1521 O O . TRP A 1 182 ? -5.539 -2.762 -30.121 1.00 38.16 182 TRP A O 1
ATOM 1531 N N . ARG A 1 183 ? -3.622 -3.571 -30.976 1.00 39.19 183 ARG A N 1
ATOM 1532 C CA . ARG A 1 183 ? -3.591 -2.700 -32.173 1.00 39.19 183 ARG A CA 1
ATOM 1533 C C . ARG A 1 183 ? -4.789 -2.906 -33.110 1.00 39.19 183 ARG A C 1
ATOM 1535 O O . ARG A 1 183 ? -5.239 -1.958 -33.742 1.00 39.19 183 ARG A O 1
ATOM 1542 N N . LYS A 1 184 ? -5.311 -4.135 -33.228 1.00 39.69 184 LYS A N 1
ATOM 1543 C CA . LYS A 1 184 ? -6.516 -4.426 -34.033 1.00 39.69 184 LYS A CA 1
ATOM 1544 C C . LYS A 1 184 ? -7.817 -4.025 -33.340 1.00 39.69 184 LYS A C 1
ATOM 1546 O O . LYS A 1 184 ? -8.738 -3.569 -34.014 1.00 39.69 184 LYS A O 1
ATOM 1551 N N . LYS A 1 185 ? -7.918 -4.220 -32.020 1.00 35.50 185 LYS A N 1
ATOM 1552 C CA . LYS A 1 185 ? -9.134 -3.921 -31.242 1.00 35.50 185 LYS A CA 1
ATOM 1553 C C . LYS A 1 185 ? -9.368 -2.416 -31.097 1.00 35.50 185 LYS A C 1
ATOM 1555 O O . LYS A 1 185 ? -10.509 -1.967 -31.165 1.00 35.50 185 LYS A O 1
ATOM 1560 N N . TYR A 1 186 ? -8.295 -1.647 -30.956 1.00 35.06 186 TYR A N 1
ATOM 1561 C CA . TYR A 1 186 ? -8.337 -0.195 -30.881 1.00 35.06 186 TYR A CA 1
ATOM 1562 C C . TYR A 1 186 ? -7.694 0.331 -32.151 1.00 35.06 186 TYR A C 1
ATOM 1564 O O . TYR A 1 186 ? -6.483 0.256 -32.315 1.00 35.06 186 TYR A O 1
ATOM 1572 N N . LYS A 1 187 ? -8.529 0.796 -33.080 1.00 31.67 187 LYS A N 1
ATOM 1573 C CA . LYS A 1 187 ? -8.158 1.341 -34.390 1.00 31.67 187 LYS A CA 1
ATOM 1574 C C . LYS A 1 187 ? -7.373 2.651 -34.205 1.00 31.67 187 LYS A C 1
ATOM 1576 O O . LYS A 1 187 ? -7.879 3.727 -34.499 1.00 31.67 187 LYS A O 1
ATOM 1581 N N . ILE A 1 188 ? -6.175 2.569 -33.635 1.00 34.84 188 ILE A N 1
ATOM 1582 C CA . ILE A 1 188 ? -5.307 3.712 -33.383 1.00 34.84 188 ILE A CA 1
ATOM 1583 C C . ILE A 1 188 ? -4.554 3.964 -34.683 1.00 34.84 188 ILE A C 1
ATOM 1585 O O . ILE A 1 188 ? -3.584 3.286 -35.018 1.00 34.84 188 ILE A O 1
ATOM 1589 N N . ILE A 1 189 ? -5.091 4.908 -35.447 1.00 30.45 189 ILE A N 1
ATOM 1590 C CA . ILE A 1 189 ? -4.415 5.540 -36.570 1.00 30.45 189 ILE A CA 1
ATOM 1591 C C . ILE A 1 189 ? -3.323 6.418 -35.951 1.00 30.45 189 ILE A C 1
ATOM 1593 O O . ILE A 1 189 ? -3.636 7.365 -35.234 1.00 30.45 189 ILE A O 1
ATOM 1597 N N . PHE A 1 190 ? -2.061 6.069 -36.183 1.00 31.50 190 PHE A N 1
ATOM 1598 C CA . PHE A 1 190 ? -0.956 7.014 -36.078 1.00 31.50 190 PHE A CA 1
ATOM 1599 C C . PHE A 1 190 ? -0.599 7.403 -37.513 1.00 31.50 190 PHE A C 1
ATOM 1601 O O . PHE A 1 190 ? -0.147 6.539 -38.266 1.00 31.50 190 PHE A O 1
ATOM 1608 N N . ASP A 1 191 ? 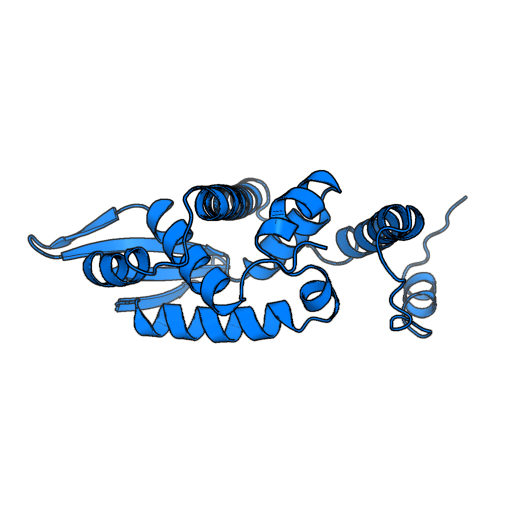-0.862 8.659 -37.873 1.00 28.89 191 ASP A N 1
ATOM 1609 C CA . ASP A 1 191 ? -0.095 9.353 -38.914 1.00 28.89 191 ASP A CA 1
ATOM 1610 C C . ASP A 1 191 ? 1.248 9.810 -38.319 1.00 28.89 191 ASP A C 1
ATOM 1612 O O . ASP A 1 191 ? 1.264 10.183 -37.117 1.00 28.89 191 ASP A O 1
#

Solvent-accessible surface area (backbone atoms only — not comparable to full-atom values): 10999 Å² total; per-residue (Å²): 126,72,68,26,45,58,54,61,58,42,27,54,49,50,53,53,34,45,46,73,76,29,58,77,44,73,80,55,101,86,46,48,28,24,50,33,78,41,52,69,59,48,69,58,41,54,50,50,55,38,50,71,39,73,66,37,38,60,61,47,25,62,53,37,31,59,69,44,42,77,70,49,52,40,58,56,52,28,53,54,40,34,52,50,50,46,64,72,40,34,79,44,79,46,76,41,76,90,76,47,30,34,36,37,32,28,40,54,72,51,47,54,66,60,70,68,47,90,83,70,46,74,68,60,50,51,56,44,40,50,52,53,50,50,42,54,48,50,54,71,78,40,89,71,71,76,86,68,68,70,65,61,58,53,35,54,56,52,50,51,59,52,29,72,70,75,76,40,82,80,76,85,81,76,81,85,72,55,70,66,56,47,54,65,73,46,81,74,81,78,132

Nearest PDB structures (foldseek):
  2m3d-assembly1_A  TM=3.692E-01  e=2.795E+00  Homo sapiens
  7ta9-assembly1_A  TM=3.407E-01  e=1.083E+00  Acinetobacter baumannii
  8ci9-assembly1_C  TM=1.900E-01  e=8.524E+00  Sinopodophyllum hexandrum

Foldseek 3Di:
DQQADDLLLLLLLLVLLQQVPFDWDDPDPPWIKGKGKAALCLVLLLVLQCLVDPVSVVLCVNHDRVVCVVVVNSVVSNVVSNVVLLVQFFPDWDAPPVLRIIITIGIPVSSVVSVPPPPDDPSVSVSSNVSSVSSVVCVVVPVPPPSPDPSVVSSVVVVVVVVVVVPDDDPPPVPDDPPVVVCVVDVDDDD

Secondary structure (DSSP, 8-state):
----S-HHHHHHHHHHHHHHTSEEEE-SSS-EEEEEEEETTHHHHHHHHHHS-HHHHHHHTTTS-HHHHHTTHHHHHHHHHHHHHHHHHEEEEEEETTTTEEEEEEEHHHHHHHHT-TT--HHHHHHHHHHHHHHHHHHHH-TT---SSHHHHHHHHHHHHHIIIIIS---TTS-SSSHHHHHHHS-----

Radius of gyration: 18.71 Å; Cα contacts (8 Å, |Δi|>4): 209; chains: 1; bounding box: 43×28×67 Å

Mean predicted aligned error: 12.07 Å